Protein AF-A0A382X9E5-F1 (afdb_monomer)

Secondary structure (DSSP, 8-state):
-TTSTTSHHHHHHHHH---HHHHHHHHT---TT--STTTTT-S-HHHHHHHHHHSPPP-S-EEETTEEEPHHHHHHHHHHHHHHHEEEEEEEE----STTS-TTPSPHHHIIIIIIIIII-SSSPPPEEEE---SSS--EEEESEEEEEEESSPPTT--GGGSPSSSEEEEEEEEEE-SSSS---EEEEEEEEE-TTS-EEEEEE---TT-----SEEEEEEESS-TTSGGGGPPPGGG-SSTT--HHHHHHHHHHHH-

Structure (mmCIF, N/CA/C/O backbone):
data_AF-A0A382X9E5-F1
#
_entry.id   AF-A0A382X9E5-F1
#
loop_
_atom_site.group_PDB
_atom_site.id
_atom_site.type_symbol
_atom_site.label_atom_id
_atom_site.label_alt_id
_atom_site.label_comp_id
_atom_site.label_asym_id
_atom_site.label_entity_id
_atom_site.label_seq_id
_atom_site.pdbx_PDB_ins_code
_atom_site.Cartn_x
_atom_site.Cartn_y
_atom_site.Cartn_z
_atom_site.occupancy
_atom_site.B_iso_or_equiv
_atom_site.auth_seq_id
_atom_site.auth_comp_id
_atom_site.auth_asym_id
_atom_site.auth_atom_id
_atom_site.pdbx_PDB_model_num
ATOM 1 N N . ASN A 1 1 ? 0.534 1.620 19.181 1.00 68.06 1 ASN A N 1
ATOM 2 C CA . ASN A 1 1 ? 0.767 0.290 19.773 1.00 68.06 1 ASN A CA 1
ATOM 3 C C . ASN A 1 1 ? -0.600 -0.313 20.080 1.00 68.06 1 ASN A C 1
ATOM 5 O O . ASN A 1 1 ? -1.294 0.230 20.930 1.00 68.06 1 ASN A O 1
ATOM 9 N N . LEU A 1 2 ? -1.012 -1.346 19.337 1.00 83.44 2 LEU A N 1
ATOM 10 C CA . LEU A 1 2 ? -2.336 -1.982 19.460 1.00 83.44 2 LEU A CA 1
ATOM 11 C C . LEU A 1 2 ? -2.539 -2.693 20.807 1.00 83.44 2 LEU A C 1
ATOM 13 O O . LEU A 1 2 ? -3.666 -2.796 21.279 1.00 83.44 2 LEU A O 1
ATOM 17 N N . PHE A 1 3 ? -1.446 -3.147 21.422 1.00 84.06 3 PHE A N 1
ATOM 18 C CA . PHE A 1 3 ? -1.431 -4.014 22.601 1.00 84.06 3 PHE A CA 1
ATOM 19 C C . PHE A 1 3 ? -1.286 -3.247 23.922 1.00 84.06 3 PHE A C 1
ATOM 21 O O . PHE A 1 3 ? -1.396 -3.830 25.005 1.00 84.06 3 PHE A O 1
ATOM 28 N N . ALA A 1 4 ? -0.977 -1.950 23.844 1.00 86.88 4 ALA A N 1
ATOM 29 C CA . ALA A 1 4 ? -0.683 -1.139 25.015 1.00 86.88 4 ALA A CA 1
ATOM 30 C C . ALA A 1 4 ? -1.905 -1.059 25.950 1.00 86.88 4 ALA A C 1
ATOM 32 O O . ALA A 1 4 ? -3.024 -0.873 25.460 1.00 86.88 4 ALA A O 1
ATOM 33 N N . PRO A 1 5 ? -1.711 -1.156 27.279 1.00 90.50 5 PRO A N 1
ATOM 34 C CA . PRO A 1 5 ? -2.726 -0.734 28.240 1.00 90.50 5 PRO A CA 1
ATOM 35 C C . PRO A 1 5 ? -3.177 0.698 27.933 1.00 90.50 5 PRO A C 1
ATOM 37 O O . PRO A 1 5 ? -2.348 1.540 27.577 1.00 90.50 5 PRO A O 1
ATOM 40 N N . ASN A 1 6 ? -4.479 0.971 28.026 1.00 92.62 6 ASN A N 1
ATOM 41 C CA . ASN A 1 6 ? -5.110 2.216 27.574 1.00 92.62 6 ASN A CA 1
ATOM 42 C C . ASN A 1 6 ? -4.862 2.568 26.090 1.00 92.62 6 ASN A C 1
ATOM 44 O O . ASN A 1 6 ? -5.020 3.723 25.692 1.00 92.62 6 ASN A O 1
ATOM 48 N N . GLY A 1 7 ? -4.463 1.600 25.262 1.00 93.75 7 GLY A N 1
ATOM 49 C CA . GLY A 1 7 ? -4.360 1.740 23.811 1.00 93.75 7 GLY A CA 1
ATOM 50 C C . GLY A 1 7 ? -5.677 1.438 23.093 1.00 93.75 7 GLY A C 1
ATOM 51 O O . GLY A 1 7 ? -6.713 1.224 23.720 1.00 93.75 7 GLY A O 1
ATOM 52 N N . ALA A 1 8 ? -5.625 1.381 21.760 1.00 96.12 8 ALA A N 1
ATOM 53 C CA . ALA A 1 8 ? -6.791 1.188 20.895 1.00 96.12 8 ALA A CA 1
ATOM 54 C C . ALA A 1 8 ? -7.692 0.008 21.308 1.00 96.12 8 ALA A C 1
ATOM 56 O O . ALA A 1 8 ? -8.891 0.198 21.507 1.00 96.12 8 ALA A O 1
ATOM 57 N N . LEU A 1 9 ? -7.118 -1.194 21.452 1.00 97.06 9 LEU A N 1
ATOM 58 C CA . LEU A 1 9 ? -7.885 -2.408 21.755 1.00 97.06 9 LEU A CA 1
ATOM 59 C C . LEU A 1 9 ? -8.342 -2.471 23.207 1.00 97.06 9 LEU A C 1
ATOM 61 O O . LEU A 1 9 ? -9.458 -2.892 23.472 1.00 97.06 9 LEU A O 1
ATOM 65 N N . ASP A 1 10 ? -7.525 -1.977 24.137 1.00 97.38 10 ASP A N 1
ATOM 66 C CA . ASP A 1 10 ? -7.909 -1.899 25.547 1.00 97.38 10 ASP A CA 1
ATOM 67 C C . ASP A 1 10 ? -9.121 -0.974 25.740 1.00 97.38 10 ASP A C 1
ATOM 69 O O . ASP A 1 10 ? -10.108 -1.332 26.376 1.00 97.38 10 ASP A O 1
ATOM 73 N N . LYS A 1 11 ? -9.096 0.201 25.100 1.00 98.12 11 LYS A N 1
ATOM 74 C CA . LYS A 1 11 ? -10.224 1.141 25.092 1.00 98.12 11 LYS A CA 1
ATOM 75 C C . LYS A 1 11 ? -11.457 0.554 24.415 1.00 98.12 11 LYS A C 1
ATOM 77 O O . LYS A 1 11 ? -12.572 0.782 24.874 1.00 98.12 11 LYS A O 1
ATOM 82 N N . TYR A 1 12 ? -11.272 -0.189 23.327 1.00 97.69 12 TYR A N 1
ATOM 83 C CA . TYR A 1 12 ? -12.372 -0.882 22.663 1.00 97.69 12 TYR A CA 1
ATOM 84 C C . TYR A 1 12 ? -13.010 -1.922 23.599 1.00 97.69 12 TYR A C 1
ATOM 86 O O . TYR A 1 12 ? -14.231 -1.934 23.764 1.00 97.69 12 TYR A O 1
ATOM 94 N N . ASP A 1 13 ? -12.196 -2.713 24.298 1.00 97.94 13 ASP A N 1
ATOM 95 C CA . ASP A 1 13 ? -12.658 -3.705 25.271 1.00 97.94 13 ASP A CA 1
ATOM 96 C C . ASP A 1 13 ? -13.419 -3.063 26.442 1.00 97.94 13 ASP A C 1
ATOM 98 O O . ASP A 1 13 ? -14.479 -3.563 26.819 1.00 97.94 13 ASP A O 1
ATOM 102 N N . GLN A 1 14 ? -12.972 -1.905 26.944 1.00 97.88 14 GLN A N 1
ATOM 103 C CA . GLN A 1 14 ? -13.691 -1.134 27.974 1.00 97.88 14 GLN A CA 1
ATOM 104 C C . GLN A 1 14 ? -15.098 -0.700 27.523 1.00 97.88 14 GLN A C 1
ATOM 106 O O . GLN A 1 14 ? -16.037 -0.689 28.318 1.00 97.88 14 GLN A O 1
ATOM 111 N N . VAL A 1 15 ? -15.257 -0.341 26.248 1.00 98.00 15 VAL A N 1
ATOM 112 C CA . VAL A 1 15 ? -16.513 0.188 25.689 1.00 98.00 15 VAL A CA 1
ATOM 113 C C . VAL A 1 15 ? -17.513 -0.912 25.339 1.00 98.00 15 VAL A C 1
ATOM 115 O O . VAL A 1 15 ? -18.727 -0.714 25.478 1.00 98.00 15 VAL A O 1
ATOM 118 N N . PHE A 1 16 ? -17.023 -2.042 24.829 1.00 96.94 16 PHE A N 1
ATOM 119 C CA . PHE A 1 16 ? -17.858 -3.100 24.257 1.00 96.94 16 PHE A CA 1
ATOM 120 C C . PHE A 1 16 ? -17.865 -4.396 25.076 1.00 96.94 16 PHE A C 1
ATOM 122 O O . PHE A 1 16 ? -18.616 -5.309 24.741 1.00 96.94 16 PHE A O 1
ATOM 129 N N . GLY A 1 17 ? -17.085 -4.480 26.159 1.00 96.94 17 GLY A N 1
ATOM 130 C CA . GLY A 1 17 ? -16.998 -5.677 27.001 1.00 96.94 17 GLY A CA 1
ATOM 131 C C . GLY A 1 17 ? -16.371 -6.870 26.274 1.00 96.94 17 GLY A C 1
ATOM 132 O O . GLY A 1 17 ? -16.754 -8.016 26.509 1.00 96.94 17 GLY A O 1
ATOM 133 N N . THR A 1 18 ? -15.456 -6.600 25.342 1.00 95.62 18 THR A N 1
ATOM 134 C CA . THR A 1 18 ? -14.818 -7.599 24.476 1.00 95.62 18 THR A CA 1
ATOM 135 C C . THR A 1 18 ? -13.446 -8.035 25.001 1.00 95.62 18 THR A C 1
ATOM 137 O O . THR A 1 18 ? -12.994 -7.580 26.047 1.00 95.62 18 THR A O 1
ATOM 140 N N . LYS A 1 19 ? -12.797 -8.965 24.286 1.00 95.75 19 LYS A N 1
ATOM 141 C CA . LYS A 1 19 ? -11.440 -9.469 24.575 1.00 95.75 19 LYS A CA 1
ATOM 142 C C . LYS A 1 19 ? -10.508 -9.297 23.373 1.00 95.75 19 LYS A C 1
ATOM 144 O O . LYS A 1 19 ? -9.722 -10.182 23.035 1.00 95.75 19 LYS A O 1
ATOM 149 N N . SER A 1 20 ? -10.660 -8.186 22.659 1.00 94.50 20 SER A N 1
ATOM 150 C CA . SER A 1 20 ? -9.912 -7.909 21.436 1.00 94.50 20 SER A CA 1
ATOM 151 C C . SER A 1 20 ? -8.419 -7.769 21.697 1.00 94.50 20 SER A C 1
ATOM 153 O O . SER A 1 20 ? -7.621 -8.310 20.929 1.00 94.50 20 SER A O 1
ATOM 155 N N . ARG A 1 21 ? -8.022 -7.126 22.798 1.00 95.19 21 ARG A N 1
ATOM 156 C CA . ARG A 1 21 ? -6.615 -6.988 23.179 1.00 95.19 21 ARG A CA 1
ATOM 157 C C . ARG A 1 21 ? -5.989 -8.335 23.522 1.00 95.19 21 ARG A C 1
ATOM 159 O O . ARG A 1 21 ? -4.905 -8.630 23.025 1.00 95.19 21 ARG A O 1
ATOM 166 N N . ASP A 1 22 ? -6.674 -9.149 24.322 1.00 94.44 22 ASP A N 1
ATOM 167 C CA . ASP A 1 22 ? -6.197 -10.482 24.712 1.00 94.44 22 ASP A CA 1
ATOM 168 C C . ASP A 1 22 ? -6.031 -11.391 23.491 1.00 94.44 22 ASP A C 1
ATOM 170 O O . ASP A 1 22 ? -5.018 -12.076 23.355 1.00 94.44 22 ASP A O 1
ATOM 174 N N . TYR A 1 23 ? -6.991 -11.354 22.562 1.00 92.69 23 TYR A N 1
ATOM 175 C CA . TYR A 1 23 ? -6.883 -12.079 21.299 1.00 92.69 23 TYR A CA 1
ATOM 176 C C . TYR A 1 23 ? -5.657 -11.634 20.497 1.00 92.69 23 TYR A C 1
ATOM 178 O O . TYR A 1 23 ? -4.906 -12.472 20.000 1.00 92.69 23 TYR A O 1
ATOM 186 N N . GLU A 1 24 ? -5.429 -10.327 20.378 1.00 91.12 24 GLU A N 1
ATOM 187 C CA . GLU A 1 24 ? -4.302 -9.804 19.609 1.00 91.12 24 GLU A CA 1
ATOM 188 C C . GLU A 1 24 ? -2.959 -10.187 20.252 1.00 91.12 24 GLU A C 1
ATOM 190 O O . GLU A 1 24 ? -2.036 -10.587 19.544 1.00 91.12 24 GLU A O 1
ATOM 195 N N . LEU A 1 25 ? -2.871 -10.140 21.586 1.00 90.25 25 LEU A N 1
ATOM 196 C CA . LEU A 1 25 ? -1.711 -10.606 22.350 1.00 90.25 25 LEU A CA 1
ATOM 197 C C . LEU A 1 25 ? -1.435 -12.100 22.140 1.00 90.25 25 LEU A C 1
ATOM 199 O O . LEU A 1 25 ? -0.283 -12.488 21.989 1.00 90.25 25 LEU A O 1
ATOM 203 N N . ALA A 1 26 ? -2.474 -12.933 22.105 1.00 89.88 26 ALA A N 1
ATOM 204 C CA . ALA A 1 26 ? -2.315 -14.378 21.964 1.00 89.88 26 ALA A CA 1
ATOM 205 C C . ALA A 1 26 ? -1.946 -14.826 20.539 1.00 89.88 26 ALA A C 1
ATOM 207 O O . ALA A 1 26 ? -1.300 -15.858 20.381 1.00 89.88 26 ALA A O 1
ATOM 208 N N . ASN A 1 27 ? -2.367 -14.084 19.508 1.00 87.56 27 ASN A N 1
ATOM 209 C CA . ASN A 1 27 ? -2.273 -14.545 18.116 1.00 87.56 27 ASN A CA 1
ATOM 210 C C . ASN A 1 27 ? -1.271 -13.756 17.262 1.00 87.56 27 ASN A C 1
ATOM 212 O O . ASN A 1 27 ? -0.670 -14.323 16.353 1.00 87.56 27 ASN A O 1
ATOM 216 N N . ASN A 1 28 ? -1.091 -12.460 17.531 1.00 85.75 28 ASN A N 1
ATOM 217 C CA . ASN A 1 28 ? -0.406 -11.536 16.619 1.00 85.75 28 ASN A CA 1
ATOM 218 C C . ASN A 1 28 ? 0.746 -10.762 17.277 1.00 85.75 28 ASN A C 1
ATOM 220 O O . ASN A 1 28 ? 1.429 -9.993 16.602 1.00 85.75 28 ASN A O 1
ATOM 224 N N . PHE A 1 29 ? 0.957 -10.913 18.586 1.00 84.31 29 PHE A N 1
ATOM 225 C CA . PHE A 1 29 ? 2.057 -10.250 19.276 1.00 84.31 29 PHE A CA 1
ATOM 226 C C . PHE A 1 29 ? 3.377 -10.990 19.046 1.00 84.31 29 PHE A C 1
ATOM 228 O O . PHE A 1 29 ? 3.456 -12.219 19.119 1.00 84.31 29 PHE A O 1
ATOM 235 N N . ARG A 1 30 ? 4.427 -10.209 18.801 1.00 81.38 30 ARG A N 1
ATOM 236 C CA . ARG A 1 30 ? 5.820 -10.643 18.874 1.00 81.38 30 ARG A CA 1
ATOM 237 C C . ARG A 1 30 ? 6.508 -9.795 19.927 1.00 81.38 30 ARG A C 1
ATOM 239 O O . ARG A 1 30 ? 6.406 -8.568 19.900 1.00 81.38 30 ARG A O 1
ATOM 246 N N . ALA A 1 31 ? 7.151 -10.455 20.883 1.00 76.25 31 ALA A N 1
ATOM 247 C CA . ALA A 1 31 ? 7.930 -9.763 21.895 1.00 76.25 31 ALA A CA 1
ATOM 248 C C . ALA A 1 31 ? 9.181 -9.150 21.249 1.00 76.25 31 ALA A C 1
ATOM 250 O O . ALA A 1 31 ? 9.732 -9.712 20.307 1.00 76.25 31 ALA A O 1
ATOM 251 N N . HIS A 1 32 ? 9.627 -7.996 21.748 1.00 70.12 32 HIS A N 1
ATOM 252 C CA . HIS A 1 32 ? 10.806 -7.310 21.204 1.00 70.12 32 HIS A CA 1
ATOM 253 C C . HIS A 1 32 ? 12.091 -8.141 21.372 1.00 70.12 32 HIS A C 1
ATOM 255 O O . HIS A 1 32 ? 13.033 -8.004 20.600 1.00 70.12 32 HIS A O 1
ATOM 261 N N . ASP A 1 33 ? 12.142 -8.983 22.398 1.00 77.19 33 ASP A N 1
ATOM 262 C CA . ASP A 1 33 ? 13.220 -9.926 22.695 1.00 77.19 33 ASP A CA 1
ATOM 263 C C . ASP A 1 33 ? 12.960 -11.330 22.126 1.00 77.19 33 ASP A C 1
ATOM 265 O O . ASP A 1 33 ? 13.670 -12.271 22.475 1.00 77.19 33 ASP A O 1
ATOM 269 N N . SER A 1 34 ? 11.957 -11.487 21.256 1.00 82.00 34 SER A N 1
ATOM 270 C CA . SER A 1 34 ? 11.715 -12.758 20.585 1.00 82.00 34 SER A CA 1
ATOM 271 C C . SER A 1 34 ? 12.882 -13.109 19.663 1.00 82.00 34 SER A C 1
ATOM 273 O O . SER A 1 34 ? 13.379 -12.290 18.896 1.00 82.00 34 SER A O 1
ATOM 275 N N . ASP A 1 35 ? 13.270 -14.373 19.725 1.00 80.56 35 ASP A N 1
ATOM 276 C CA . ASP A 1 35 ? 14.226 -15.069 18.870 1.00 80.56 35 ASP A CA 1
ATOM 277 C C . ASP A 1 35 ? 13.617 -15.541 17.536 1.00 80.56 35 ASP A C 1
ATOM 279 O O . ASP A 1 35 ? 14.310 -16.132 16.707 1.00 80.56 35 ASP A O 1
ATOM 283 N N . SER A 1 36 ? 12.332 -15.257 17.300 1.00 78.38 36 SER A N 1
ATOM 284 C CA . SER A 1 36 ? 11.684 -15.507 16.015 1.00 78.38 36 SER A CA 1
ATOM 285 C C . SER A 1 36 ? 12.337 -14.674 14.912 1.00 78.38 36 SER A C 1
ATOM 287 O O . SER A 1 36 ? 12.585 -13.478 15.084 1.00 78.38 36 SER A O 1
ATOM 289 N N . SER A 1 37 ? 12.543 -15.275 13.738 1.00 77.44 37 SER A N 1
ATOM 290 C CA . SER A 1 37 ? 13.111 -14.589 12.568 1.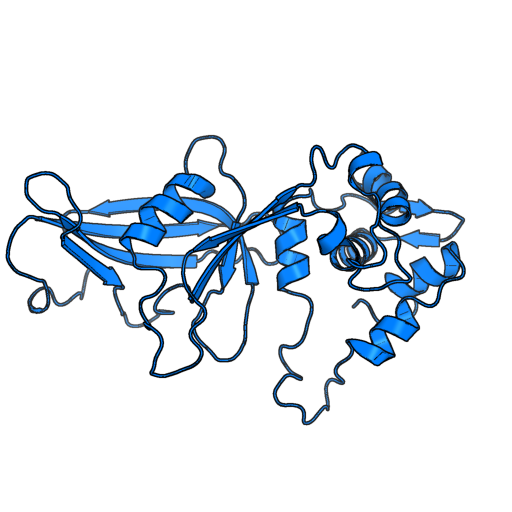00 77.44 37 SER A CA 1
ATOM 291 C C . SER A 1 37 ? 12.260 -13.403 12.089 1.00 77.44 37 SER A C 1
ATOM 293 O O . SER A 1 37 ? 12.758 -12.525 11.382 1.00 77.44 37 SER A O 1
ATOM 295 N N . ASP A 1 38 ? 10.988 -13.342 12.500 1.00 75.56 38 ASP A N 1
ATOM 296 C CA . ASP A 1 38 ? 10.050 -12.268 12.174 1.00 75.56 38 ASP A CA 1
ATOM 297 C C . ASP A 1 38 ? 9.944 -11.150 13.226 1.00 75.56 38 ASP A C 1
ATOM 299 O O . ASP A 1 38 ? 9.278 -10.145 12.976 1.00 75.56 38 ASP A O 1
ATOM 303 N N . ALA A 1 39 ? 10.620 -11.254 14.375 1.00 74.50 39 ALA A N 1
ATOM 304 C CA . ALA A 1 39 ? 10.375 -10.384 15.533 1.00 74.50 39 ALA A CA 1
ATOM 305 C C . ALA A 1 39 ? 10.555 -8.878 15.251 1.00 74.50 39 ALA A C 1
ATOM 307 O O . ALA A 1 39 ? 9.845 -8.049 15.819 1.00 74.50 39 ALA A O 1
ATOM 308 N N . GLY A 1 40 ? 11.482 -8.520 14.356 1.00 74.44 40 GLY A N 1
ATOM 309 C CA . GLY A 1 40 ? 11.785 -7.128 14.006 1.00 74.44 40 GLY A CA 1
ATOM 310 C C . GLY A 1 40 ? 10.869 -6.495 12.952 1.00 74.44 40 GLY A C 1
ATOM 311 O O . GLY A 1 40 ? 10.953 -5.285 12.747 1.00 74.44 40 GLY A O 1
ATOM 312 N N . TRP A 1 41 ? 10.024 -7.276 12.270 1.00 75.06 41 TRP A N 1
ATOM 313 C CA . TRP A 1 41 ? 9.230 -6.790 11.130 1.00 75.06 41 TRP A CA 1
ATOM 314 C C . TRP A 1 41 ? 7.783 -7.299 11.089 1.00 75.06 41 TRP A C 1
ATOM 316 O O . TRP A 1 41 ? 6.948 -6.714 10.398 1.00 75.06 41 TRP A O 1
ATOM 326 N N . ALA A 1 42 ? 7.452 -8.339 11.859 1.00 78.06 42 ALA A N 1
ATOM 327 C CA . ALA A 1 42 ? 6.093 -8.837 12.001 1.00 78.06 42 ALA A CA 1
ATOM 328 C C . ALA A 1 42 ? 5.160 -7.728 12.500 1.00 78.06 42 ALA A C 1
ATOM 330 O O . ALA A 1 42 ? 5.376 -7.092 13.535 1.00 78.06 42 ALA A O 1
ATOM 331 N N . GLY A 1 43 ? 4.080 -7.506 11.761 1.00 83.69 43 GLY A N 1
ATOM 332 C CA . GLY A 1 43 ? 3.152 -6.435 12.063 1.00 83.69 43 GLY A CA 1
ATOM 333 C C . GLY A 1 43 ? 1.970 -6.407 11.113 1.00 83.69 43 GLY A C 1
ATOM 334 O O . GLY A 1 43 ? 1.640 -7.390 10.460 1.00 83.69 43 GLY A O 1
ATOM 335 N N . HIS A 1 44 ? 1.326 -5.244 11.058 1.00 88.44 44 HIS A N 1
ATOM 336 C CA . HIS A 1 44 ? 0.097 -5.019 10.294 1.00 88.44 44 HIS A CA 1
ATOM 337 C C . HIS A 1 44 ? 0.315 -3.990 9.180 1.00 88.44 44 HIS A C 1
ATOM 339 O O . HIS A 1 44 ? -0.578 -3.189 8.914 1.00 88.44 44 HIS A O 1
ATOM 345 N N . CYS A 1 45 ? 1.515 -3.950 8.581 1.00 88.00 45 CYS A N 1
ATOM 346 C CA . CYS A 1 45 ? 1.871 -2.958 7.559 1.00 88.00 45 CYS A CA 1
ATOM 347 C C . CYS A 1 45 ? 0.916 -3.032 6.362 1.00 88.00 45 CYS A C 1
ATOM 349 O O . CYS A 1 45 ? 0.334 -2.023 5.993 1.00 88.00 45 CYS A O 1
ATOM 351 N N . ASN A 1 46 ? 0.627 -4.232 5.858 1.00 90.00 46 ASN A N 1
ATOM 352 C CA . ASN A 1 46 ? -0.356 -4.469 4.802 1.00 90.00 46 ASN A CA 1
ATOM 353 C C . ASN A 1 46 ? -1.751 -3.926 5.165 1.00 90.00 46 ASN A C 1
ATOM 355 O O . ASN A 1 46 ? -2.378 -3.249 4.357 1.00 90.00 46 ASN A O 1
ATOM 359 N N . ASN A 1 47 ? -2.239 -4.178 6.384 1.00 92.25 47 ASN A N 1
ATOM 360 C CA . ASN A 1 47 ? -3.548 -3.691 6.825 1.00 92.25 47 ASN A CA 1
ATOM 361 C C . ASN A 1 47 ? -3.559 -2.168 7.028 1.00 92.25 47 ASN A C 1
ATOM 363 O O . ASN A 1 47 ? -4.582 -1.533 6.785 1.00 92.25 47 ASN A O 1
ATOM 367 N N . ALA A 1 48 ? -2.440 -1.583 7.460 1.00 92.00 48 ALA A N 1
ATOM 368 C CA . ALA A 1 48 ? -2.269 -0.138 7.567 1.00 92.00 48 ALA A CA 1
ATOM 369 C C . ALA A 1 48 ? -2.260 0.535 6.188 1.00 92.00 48 ALA A C 1
ATOM 371 O O . ALA A 1 48 ? -2.993 1.501 5.990 1.00 92.00 48 ALA A O 1
ATOM 372 N N . SER A 1 49 ? -1.522 -0.004 5.217 1.00 92.88 49 SER A N 1
ATOM 373 C CA . SER A 1 49 ? -1.524 0.499 3.839 1.00 92.88 49 SER A CA 1
ATOM 374 C C . SER A 1 49 ? -2.893 0.328 3.174 1.00 92.88 49 SER A C 1
ATOM 376 O O . SER A 1 49 ? -3.341 1.230 2.472 1.00 92.88 49 SER A O 1
ATOM 378 N N . GLU A 1 50 ? -3.595 -0.781 3.447 1.00 93.75 50 GLU A N 1
ATOM 379 C CA . GLU A 1 50 ? -4.954 -1.026 2.945 1.00 93.75 50 GLU A CA 1
ATOM 380 C C . GLU A 1 50 ? -5.915 0.089 3.369 1.00 93.75 50 GLU A C 1
ATOM 382 O O . GLU A 1 50 ? -6.603 0.669 2.529 1.00 93.75 50 GLU A O 1
ATOM 387 N N . VAL A 1 51 ? -5.951 0.425 4.665 1.00 93.88 51 VAL A N 1
ATOM 388 C CA . VAL A 1 51 ? -6.832 1.498 5.154 1.00 93.88 51 VAL A CA 1
ATOM 389 C C . VAL A 1 51 ? -6.383 2.870 4.671 1.00 93.88 51 VAL A C 1
ATOM 391 O O . VAL A 1 51 ? -7.236 3.672 4.307 1.00 93.88 51 VAL A O 1
ATOM 394 N N . ALA A 1 52 ? -5.073 3.117 4.593 1.00 93.25 52 ALA A N 1
ATOM 395 C CA . ALA A 1 52 ? -4.508 4.373 4.104 1.00 93.25 52 ALA A CA 1
ATOM 396 C C . ALA A 1 52 ? -4.882 4.669 2.641 1.00 93.25 52 ALA A C 1
ATOM 398 O O . ALA A 1 52 ? -4.963 5.831 2.255 1.00 93.25 52 ALA A O 1
ATOM 399 N N . CYS A 1 53 ? -5.133 3.627 1.841 1.00 94.00 53 CYS A N 1
ATOM 400 C CA . CYS A 1 53 ? -5.581 3.756 0.455 1.00 94.00 53 CYS A CA 1
ATOM 401 C C . CYS A 1 53 ? -7.091 4.000 0.305 1.00 94.00 53 CYS A C 1
ATOM 403 O O . CYS A 1 53 ? -7.536 4.417 -0.761 1.00 94.00 53 CYS A O 1
ATOM 405 N N . MET A 1 54 ? -7.896 3.691 1.325 1.00 94.44 54 MET A N 1
ATOM 406 C CA . MET A 1 54 ? -9.362 3.690 1.216 1.00 94.44 54 MET A CA 1
ATOM 407 C C . MET A 1 54 ? -10.059 4.719 2.107 1.00 94.44 54 MET A C 1
ATOM 409 O O . MET A 1 54 ? -11.245 4.979 1.905 1.00 94.44 54 MET A O 1
ATOM 413 N N . LEU A 1 55 ? -9.372 5.254 3.116 1.00 94.75 55 LEU A N 1
ATOM 414 C CA . LEU A 1 55 ? -9.955 6.098 4.152 1.00 94.75 55 LEU A CA 1
ATOM 415 C C . LEU A 1 55 ? -9.077 7.309 4.453 1.00 94.75 55 LEU A C 1
ATOM 417 O O . LEU A 1 55 ? -7.853 7.208 4.507 1.00 94.75 55 LEU A O 1
ATOM 421 N N . ASP A 1 56 ? -9.731 8.423 4.771 1.00 93.38 56 ASP A N 1
ATOM 422 C CA . ASP A 1 56 ? -9.074 9.595 5.343 1.00 93.38 56 ASP A CA 1
ATOM 423 C C . ASP A 1 56 ? -8.503 9.281 6.730 1.00 93.38 56 ASP A C 1
ATOM 425 O O . ASP A 1 56 ? -9.112 8.546 7.524 1.00 93.38 56 ASP A O 1
ATOM 429 N N . GLU A 1 57 ? -7.384 9.923 7.069 1.00 93.25 57 GLU A N 1
ATOM 430 C CA . GLU A 1 57 ? -6.833 9.864 8.420 1.00 93.25 57 GLU A CA 1
ATOM 431 C C . GLU A 1 57 ? -7.832 10.432 9.454 1.00 93.25 57 GLU A C 1
ATOM 433 O O . GLU A 1 57 ? -8.449 11.480 9.224 1.00 93.25 57 GLU A O 1
ATOM 438 N N . PRO A 1 58 ? -8.003 9.777 10.622 1.00 96.06 58 PRO A N 1
ATOM 439 C CA . PRO A 1 58 ? -8.826 10.312 11.705 1.00 96.06 58 PRO A CA 1
ATOM 440 C C . PRO A 1 58 ? -8.346 11.710 12.133 1.00 96.06 58 PRO A C 1
ATOM 442 O O . PRO A 1 58 ? -7.167 11.894 12.431 1.00 96.06 58 PRO A O 1
ATOM 445 N N . LYS A 1 59 ? -9.246 12.701 12.205 1.00 96.25 59 LYS A N 1
ATOM 446 C CA . LYS A 1 59 ? -8.855 14.117 12.385 1.00 96.25 59 LYS A CA 1
ATOM 447 C C . LYS A 1 59 ? -8.902 14.581 13.836 1.00 96.25 59 LYS A C 1
ATOM 449 O O . LYS A 1 59 ? -8.136 15.455 14.236 1.00 96.25 59 LYS A O 1
ATOM 454 N N . ARG A 1 60 ? -9.802 14.015 14.645 1.00 97.81 60 ARG A N 1
ATOM 455 C CA . ARG A 1 60 ? -10.011 14.438 16.042 1.00 97.81 60 ARG A CA 1
ATOM 456 C C . ARG A 1 60 ? -10.283 13.280 16.988 1.00 97.81 60 ARG A C 1
ATOM 458 O O . ARG A 1 60 ? -10.772 12.225 16.587 1.00 97.81 60 ARG A O 1
ATOM 465 N N . SER A 1 61 ? -9.984 13.497 18.265 1.00 98.50 61 SER A N 1
ATOM 466 C CA . SER A 1 61 ? -10.348 12.557 19.323 1.00 98.50 61 SER A CA 1
ATOM 467 C C . SER A 1 61 ? -11.869 12.438 19.456 1.00 98.50 61 SER A C 1
ATOM 469 O O . SER A 1 61 ? -12.592 13.417 19.275 1.00 98.50 61 SER A O 1
ATOM 471 N N . VAL A 1 62 ? -12.351 11.250 19.815 1.00 98.50 62 VAL A N 1
ATOM 472 C CA . VAL A 1 62 ? -13.776 10.942 19.982 1.00 98.50 62 VAL A CA 1
ATOM 473 C C . VAL A 1 62 ? -14.000 10.323 21.355 1.00 98.50 62 VAL A C 1
ATOM 475 O O . VAL A 1 62 ? -13.431 9.280 21.669 1.00 98.50 62 VAL A O 1
ATOM 478 N N . THR A 1 63 ? -14.860 10.934 22.170 1.00 98.50 63 THR A N 1
ATOM 479 C CA . THR A 1 63 ? -15.369 10.297 23.391 1.00 98.50 63 THR A CA 1
ATOM 480 C C . THR A 1 63 ? -16.596 9.463 23.043 1.00 98.50 63 THR A C 1
ATOM 482 O O . THR A 1 63 ? -17.604 9.983 22.562 1.00 98.50 63 THR A O 1
ATOM 485 N N . TYR A 1 64 ? -16.520 8.160 23.291 1.00 97.56 64 TYR A N 1
ATOM 486 C CA . TYR A 1 64 ? -17.587 7.207 23.018 1.00 97.56 64 TYR A CA 1
ATOM 487 C C . TYR A 1 64 ? -17.840 6.358 24.266 1.00 97.56 64 TYR A C 1
ATOM 489 O O . TYR A 1 64 ? -16.926 5.724 24.786 1.00 97.56 64 TYR A O 1
ATOM 497 N N . LYS A 1 65 ? -19.078 6.391 24.782 1.00 96.50 65 LYS A N 1
ATOM 498 C CA . LYS A 1 65 ? -19.486 5.721 26.036 1.00 96.50 65 LYS A CA 1
ATOM 499 C C . LYS A 1 65 ? -18.520 5.969 27.214 1.00 96.50 65 LYS A C 1
ATOM 501 O O . LYS A 1 65 ? -18.191 5.059 27.961 1.00 96.50 65 LYS A O 1
ATOM 506 N N . GLY A 1 66 ? -18.060 7.212 27.372 1.00 97.12 66 GLY A N 1
ATOM 507 C CA . GLY A 1 66 ? -17.175 7.614 28.475 1.00 97.12 66 GLY A CA 1
ATOM 508 C C . GLY A 1 66 ? -15.682 7.336 28.261 1.00 97.12 66 GLY A C 1
ATOM 509 O O . GLY A 1 66 ? -14.879 7.770 29.079 1.00 97.12 66 GLY A O 1
ATOM 510 N N . VAL A 1 67 ? -15.290 6.691 27.157 1.00 98.38 67 VAL A N 1
ATOM 511 C CA . VAL A 1 67 ? -13.884 6.420 26.816 1.00 98.38 67 VAL A CA 1
ATOM 512 C C . VAL A 1 67 ? -13.448 7.300 25.646 1.00 98.38 67 VAL A C 1
ATOM 514 O O . VAL A 1 67 ? -14.150 7.403 24.641 1.00 98.38 67 VAL A O 1
ATOM 517 N N . THR A 1 68 ? -12.284 7.943 25.760 1.00 98.44 68 THR A N 1
ATOM 518 C CA . THR A 1 68 ? -11.740 8.820 24.709 1.00 98.44 68 THR A CA 1
ATOM 519 C C . THR A 1 68 ? -10.755 8.076 23.812 1.00 98.44 68 THR A C 1
ATOM 521 O O . THR A 1 68 ? -9.678 7.665 24.253 1.00 98.44 68 THR A O 1
ATOM 524 N N . PHE A 1 69 ? -11.084 7.984 22.527 1.00 98.44 69 PHE A N 1
ATOM 525 C CA . PHE A 1 69 ? -10.221 7.478 21.463 1.00 98.44 69 PHE A CA 1
ATOM 526 C C . PHE A 1 69 ? -9.495 8.645 20.797 1.00 98.44 69 PHE A C 1
ATOM 528 O O . PHE A 1 69 ? -10.130 9.573 20.305 1.00 98.44 69 PHE A O 1
ATOM 535 N N . THR A 1 70 ? -8.165 8.616 20.783 1.00 97.94 70 THR A N 1
ATOM 536 C CA . THR A 1 70 ? -7.349 9.568 20.011 1.00 97.94 70 THR A CA 1
ATOM 537 C C . THR A 1 70 ? -7.336 9.185 18.527 1.00 97.94 70 THR A C 1
ATOM 539 O O . THR A 1 70 ? -7.606 8.024 18.214 1.00 97.94 70 THR A O 1
ATOM 542 N N . PRO A 1 71 ? -6.947 10.080 17.600 1.00 96.81 71 PRO A N 1
ATOM 543 C CA . PRO A 1 71 ? -6.751 9.717 16.194 1.00 96.81 71 PRO A CA 1
ATOM 544 C C . PRO A 1 71 ? -5.899 8.458 15.986 1.00 96.81 71 PRO A C 1
ATOM 546 O O . PRO A 1 71 ? -6.244 7.588 15.191 1.00 96.81 71 PRO A O 1
ATOM 549 N N . ARG A 1 72 ? -4.832 8.303 16.780 1.00 94.69 72 ARG A N 1
ATOM 550 C CA . ARG A 1 72 ? -3.966 7.119 16.756 1.00 94.69 72 ARG A CA 1
ATOM 551 C C . ARG A 1 72 ? -4.681 5.849 17.227 1.00 94.69 72 ARG A C 1
ATOM 553 O O . ARG A 1 72 ? -4.418 4.778 16.684 1.00 94.69 72 ARG A O 1
ATOM 560 N N . ASP A 1 73 ? -5.563 5.951 18.221 1.00 97.19 73 ASP A N 1
ATOM 561 C CA . ASP A 1 73 ? -6.366 4.807 18.668 1.00 97.19 73 ASP A CA 1
ATOM 562 C C . ASP A 1 73 ? -7.334 4.371 17.567 1.00 97.19 73 ASP A C 1
ATOM 564 O O . ASP A 1 73 ? -7.421 3.186 17.251 1.00 97.19 73 ASP A O 1
ATOM 568 N N . ILE A 1 74 ? -8.007 5.339 16.938 1.00 97.75 74 ILE A N 1
ATOM 569 C CA . ILE A 1 74 ? -8.962 5.102 15.850 1.00 97.75 74 ILE A CA 1
ATOM 570 C C . ILE A 1 74 ? -8.248 4.476 14.651 1.00 97.75 74 ILE A C 1
ATOM 572 O O . ILE A 1 74 ? -8.705 3.455 14.148 1.00 97.75 74 ILE A O 1
ATOM 576 N N . ALA A 1 75 ? -7.088 5.005 14.251 1.00 95.50 75 ALA A N 1
ATOM 577 C CA . ALA A 1 75 ? -6.256 4.408 13.208 1.00 95.50 75 ALA A CA 1
ATOM 578 C C . ALA A 1 75 ? -5.894 2.947 13.532 1.00 95.50 75 ALA A C 1
ATOM 580 O O . ALA A 1 75 ? -5.997 2.075 12.673 1.00 95.50 75 ALA A O 1
ATOM 581 N N . GLY A 1 76 ? -5.551 2.645 14.789 1.00 94.44 76 GLY A N 1
ATOM 582 C CA . GLY A 1 76 ? -5.316 1.270 15.236 1.00 94.44 76 GLY A CA 1
ATOM 583 C C . GLY A 1 76 ? -6.540 0.358 15.079 1.00 94.44 76 GLY A C 1
ATOM 584 O O . GLY A 1 76 ? -6.402 -0.789 14.653 1.00 94.44 76 GLY A O 1
ATOM 585 N N . LEU A 1 77 ? -7.742 0.859 15.373 1.00 95.69 77 LEU A N 1
ATOM 586 C CA . LEU A 1 77 ? -8.984 0.108 15.172 1.00 95.69 77 LEU A CA 1
ATOM 587 C C . LEU A 1 77 ? -9.284 -0.131 13.687 1.00 95.69 77 LEU A C 1
ATOM 589 O O . LEU A 1 77 ? -9.665 -1.246 13.332 1.00 95.69 77 LEU A O 1
ATOM 593 N N . LEU A 1 78 ? -9.051 0.860 12.818 1.00 95.25 78 LEU A N 1
ATOM 594 C CA . LEU A 1 78 ? -9.212 0.721 11.364 1.00 95.25 78 LEU A CA 1
ATOM 595 C C . LEU A 1 78 ? -8.367 -0.432 10.811 1.00 95.25 78 LEU A C 1
ATOM 597 O O . LEU A 1 78 ? -8.877 -1.283 10.084 1.00 95.25 78 LEU A O 1
ATOM 601 N N . VAL A 1 79 ? -7.105 -0.534 11.238 1.00 93.50 79 VAL A N 1
ATOM 602 C CA . VAL A 1 79 ? -6.195 -1.630 10.854 1.00 93.50 79 VAL A CA 1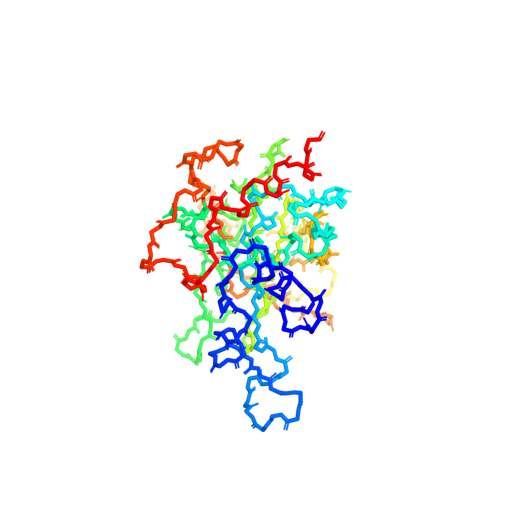
ATOM 603 C C . VAL A 1 79 ? -6.774 -3.008 11.203 1.00 93.50 79 VAL A C 1
ATOM 605 O O . VAL A 1 79 ? -6.608 -3.972 10.454 1.00 93.50 79 VAL A O 1
ATOM 608 N N . LYS A 1 80 ? -7.485 -3.145 12.328 1.00 92.56 80 LYS A N 1
ATOM 609 C CA . LYS A 1 80 ? -8.098 -4.430 12.714 1.00 92.56 80 LYS A CA 1
ATOM 610 C C . LYS A 1 80 ? -9.304 -4.811 11.865 1.00 92.56 80 LYS A C 1
ATOM 612 O O . LYS A 1 80 ? -9.614 -5.999 11.769 1.00 92.56 80 LYS A O 1
ATOM 617 N N . VAL A 1 81 ? -9.953 -3.840 11.234 1.00 93.06 81 VAL A N 1
ATOM 618 C CA . VAL A 1 81 ? -11.161 -4.067 10.436 1.00 93.06 81 VAL A CA 1
ATOM 619 C C . VAL A 1 81 ? -10.931 -3.945 8.933 1.00 93.06 81 VAL A C 1
ATOM 621 O O . VAL A 1 81 ? -11.876 -4.164 8.183 1.00 93.06 81 VAL A O 1
ATOM 624 N N . SER A 1 82 ? -9.698 -3.684 8.481 1.00 92.44 82 SER A N 1
ATOM 625 C CA . SER A 1 82 ? -9.363 -3.411 7.073 1.00 92.44 82 SER A CA 1
ATOM 626 C C . SER A 1 82 ? -9.934 -4.451 6.092 1.00 92.44 82 SER A C 1
ATOM 628 O O . SER A 1 82 ? -10.580 -4.095 5.109 1.00 92.44 82 SER A O 1
ATOM 630 N N . ARG A 1 83 ? -9.855 -5.746 6.433 1.00 88.19 83 ARG A N 1
ATOM 631 C CA . ARG A 1 83 ? -10.408 -6.849 5.622 1.00 88.19 83 ARG A CA 1
ATOM 632 C C . ARG A 1 83 ? -11.926 -6.803 5.429 1.00 88.19 83 ARG A C 1
ATOM 634 O O . ARG A 1 83 ? -12.463 -7.408 4.497 1.00 88.19 83 ARG A O 1
ATOM 641 N N . SER A 1 84 ? -12.645 -6.126 6.320 1.00 90.25 84 SER A N 1
ATOM 642 C CA . SER A 1 84 ? -14.081 -5.880 6.161 1.00 90.25 84 SER A CA 1
ATOM 643 C C . SER A 1 84 ? -14.362 -4.714 5.215 1.00 90.25 84 SER A C 1
ATOM 645 O O . SER A 1 84 ? -15.466 -4.636 4.690 1.00 90.25 84 SER A O 1
ATOM 647 N N . LEU A 1 85 ? -13.375 -3.858 4.955 1.00 92.50 85 LEU A N 1
ATOM 648 C CA . LEU A 1 85 ? -13.507 -2.662 4.128 1.00 92.50 85 LEU A CA 1
ATOM 649 C C . LEU A 1 85 ? -13.165 -2.916 2.663 1.00 92.50 85 LEU A C 1
ATOM 651 O O . LEU A 1 85 ? -13.673 -2.203 1.810 1.00 92.50 85 LEU A O 1
ATOM 655 N N . ALA A 1 86 ? -12.363 -3.937 2.357 1.00 92.00 86 ALA A N 1
ATOM 656 C CA . ALA A 1 86 ? -12.036 -4.310 0.984 1.00 92.00 86 ALA A CA 1
ATOM 657 C C . ALA A 1 86 ? -12.955 -5.422 0.435 1.00 92.00 86 ALA A C 1
ATOM 659 O O . ALA A 1 86 ? -13.458 -6.293 1.164 1.00 92.00 86 ALA A O 1
ATOM 660 N N . THR A 1 87 ? -13.188 -5.414 -0.879 1.00 90.75 87 THR A N 1
ATOM 661 C CA . THR A 1 87 ? -13.887 -6.499 -1.606 1.00 90.75 87 THR A CA 1
ATOM 662 C C . THR A 1 87 ? -12.938 -7.386 -2.392 1.00 90.75 87 THR A C 1
ATOM 664 O O . THR A 1 87 ? -13.130 -8.601 -2.429 1.00 90.75 87 THR A O 1
ATOM 667 N N . ARG A 1 88 ? -11.922 -6.777 -2.997 1.00 92.25 88 ARG A N 1
ATOM 668 C CA . ARG A 1 88 ? -10.882 -7.418 -3.798 1.00 92.25 88 ARG A CA 1
ATOM 669 C C . ARG A 1 88 ? -9.636 -6.536 -3.809 1.00 92.25 88 ARG A C 1
ATOM 671 O O . ARG A 1 88 ? -9.705 -5.371 -3.415 1.00 92.25 88 ARG A O 1
ATOM 678 N N . VAL A 1 89 ? -8.539 -7.093 -4.301 1.00 94.12 89 VAL A N 1
ATOM 679 C CA . VAL A 1 89 ? -7.309 -6.359 -4.604 1.00 94.12 89 VAL A CA 1
ATOM 680 C C . VAL A 1 89 ? -6.964 -6.566 -6.078 1.00 94.12 89 VAL A C 1
ATOM 682 O O . VAL A 1 89 ? -7.173 -7.664 -6.594 1.00 94.12 89 VAL A O 1
ATOM 685 N N . ASP A 1 90 ? -6.483 -5.521 -6.747 1.00 96.12 90 ASP A N 1
ATOM 686 C CA . ASP A 1 90 ? -5.660 -5.693 -7.951 1.00 96.12 90 ASP A CA 1
ATOM 687 C C . ASP A 1 90 ? -4.217 -5.928 -7.492 1.00 96.12 90 ASP A C 1
ATOM 689 O O . ASP A 1 90 ? -3.812 -5.373 -6.468 1.00 96.12 90 ASP A O 1
ATOM 693 N N . PHE A 1 91 ? -3.456 -6.752 -8.208 1.00 95.50 91 PHE A N 1
ATOM 694 C CA . PHE A 1 91 ? -2.091 -7.121 -7.833 1.00 95.50 91 PHE A CA 1
ATOM 695 C C . PHE A 1 91 ? -1.227 -7.214 -9.091 1.00 95.50 91 PHE A C 1
ATOM 697 O O . PHE A 1 91 ? -1.598 -7.917 -10.028 1.00 95.50 91 PHE A O 1
ATOM 704 N N . GLU A 1 92 ? -0.095 -6.516 -9.097 1.00 95.19 92 GLU A N 1
ATOM 705 C CA . GLU A 1 92 ? 0.866 -6.467 -10.198 1.00 95.19 92 GLU A CA 1
ATOM 706 C C . GLU A 1 92 ? 2.251 -6.890 -9.704 1.00 95.19 92 GLU A C 1
ATOM 708 O O . GLU A 1 92 ? 2.742 -6.402 -8.683 1.00 95.19 92 GLU A O 1
ATOM 713 N N . GLY A 1 93 ? 2.877 -7.794 -10.453 1.00 89.88 93 GLY A N 1
ATOM 714 C CA . GLY A 1 93 ? 4.091 -8.499 -10.047 1.00 89.88 93 GLY A CA 1
ATOM 715 C C . GLY A 1 93 ? 3.811 -9.748 -9.207 1.00 89.88 93 GLY A C 1
ATOM 716 O O . GLY A 1 93 ? 2.663 -10.108 -8.918 1.00 89.88 93 GLY A O 1
ATOM 717 N N . ARG A 1 94 ? 4.878 -10.435 -8.817 1.00 86.12 94 ARG A N 1
ATOM 718 C CA . ARG A 1 94 ? 4.874 -11.611 -7.951 1.00 86.12 94 ARG A CA 1
ATOM 719 C C . ARG A 1 94 ? 5.939 -11.419 -6.894 1.00 86.12 94 ARG A C 1
ATOM 721 O O . ARG A 1 94 ? 7.042 -10.996 -7.201 1.00 86.12 94 ARG A O 1
ATOM 728 N N . ARG A 1 95 ? 5.607 -11.815 -5.666 1.00 83.19 95 ARG A N 1
ATOM 729 C CA . ARG A 1 95 ? 6.573 -11.812 -4.574 1.00 83.19 95 ARG A CA 1
ATOM 730 C C . ARG A 1 95 ? 7.771 -12.690 -4.918 1.00 83.19 95 ARG A C 1
ATOM 732 O O . ARG A 1 95 ? 7.580 -13.881 -5.181 1.00 83.19 95 ARG A O 1
ATOM 739 N N . TYR A 1 96 ? 8.968 -12.134 -4.807 1.00 82.19 96 TYR A N 1
ATOM 740 C CA . TYR A 1 96 ? 10.209 -12.885 -4.902 1.00 82.19 96 TYR A CA 1
ATOM 741 C C . TYR A 1 96 ? 10.412 -13.750 -3.646 1.00 82.19 96 TYR A C 1
ATOM 743 O O . TYR A 1 96 ? 10.652 -13.249 -2.547 1.00 82.19 96 TYR A O 1
ATOM 751 N N . ASN A 1 97 ? 10.310 -15.071 -3.793 1.00 81.94 97 ASN A N 1
ATOM 752 C CA . ASN A 1 97 ? 10.525 -16.059 -2.730 1.00 81.94 97 ASN A CA 1
ATOM 753 C C . ASN A 1 97 ? 11.774 -16.926 -2.963 1.00 81.94 97 ASN A C 1
ATOM 755 O O . ASN A 1 97 ? 12.071 -17.795 -2.141 1.00 81.94 97 ASN A O 1
ATOM 759 N N . GLY A 1 98 ? 12.516 -16.712 -4.053 1.00 79.12 98 GLY A N 1
ATOM 760 C CA . GLY A 1 98 ? 13.772 -17.410 -4.319 1.00 79.12 98 GLY A CA 1
ATOM 761 C C . GLY A 1 98 ? 14.155 -17.449 -5.795 1.00 79.12 98 GLY A C 1
ATOM 762 O O . GLY A 1 98 ? 13.525 -16.824 -6.637 1.00 79.12 98 GLY A O 1
ATOM 763 N N . GLU A 1 99 ? 15.192 -18.228 -6.110 1.00 77.06 99 GLU A N 1
ATOM 764 C CA . GLU A 1 99 ? 15.846 -18.263 -7.431 1.00 77.06 99 GLU A CA 1
ATOM 765 C C . GLU A 1 99 ? 14.938 -18.686 -8.601 1.00 77.06 99 GLU A C 1
ATOM 767 O O . GLU A 1 99 ? 15.304 -18.497 -9.759 1.00 77.06 99 GLU A O 1
ATOM 772 N N . SER A 1 100 ? 13.766 -19.268 -8.326 1.00 81.56 100 SER A N 1
ATOM 773 C CA . SER A 1 100 ? 12.771 -19.602 -9.352 1.00 81.56 100 SER A CA 1
ATOM 774 C C . SER A 1 100 ? 11.909 -18.416 -9.795 1.00 81.56 100 SER A C 1
ATOM 776 O O . SER A 1 100 ? 11.205 -18.538 -10.798 1.00 81.56 100 SER A O 1
ATOM 778 N N . ASP A 1 101 ? 11.927 -17.310 -9.050 1.00 80.00 101 ASP A N 1
ATOM 779 C CA . ASP A 1 101 ? 11.127 -16.118 -9.323 1.00 80.00 101 ASP A CA 1
ATOM 780 C C . ASP A 1 101 ? 11.927 -15.090 -10.139 1.00 80.00 101 ASP A C 1
ATOM 782 O O . ASP A 1 101 ? 13.153 -14.999 -10.044 1.00 80.00 101 ASP A O 1
ATOM 786 N N . ASP A 1 102 ? 11.238 -14.294 -10.963 1.00 81.62 102 ASP A N 1
ATOM 787 C CA . ASP A 1 102 ? 11.897 -13.239 -11.735 1.00 81.62 102 ASP A CA 1
ATOM 788 C C . ASP A 1 102 ? 12.171 -12.030 -10.834 1.00 81.62 102 ASP A C 1
ATOM 790 O O . ASP A 1 102 ? 11.257 -11.318 -10.429 1.00 81.62 102 ASP A O 1
ATOM 794 N N . VAL A 1 103 ? 13.448 -11.764 -10.559 1.00 80.31 103 VAL A N 1
ATOM 795 C CA . VAL A 1 103 ? 13.900 -10.616 -9.751 1.00 80.31 103 VAL A CA 1
ATOM 796 C C . VAL A 1 103 ? 13.488 -9.251 -10.316 1.00 80.31 103 VAL A C 1
ATOM 798 O O . VAL A 1 103 ? 13.605 -8.245 -9.609 1.00 80.31 103 VAL A O 1
ATOM 801 N N . ARG A 1 104 ? 13.061 -9.198 -11.584 1.00 82.88 104 ARG A N 1
ATOM 802 C CA . ARG A 1 104 ? 12.632 -7.980 -12.287 1.00 82.88 104 ARG A CA 1
ATOM 803 C C . ARG A 1 104 ? 11.125 -7.753 -12.227 1.00 82.88 104 ARG A C 1
ATOM 805 O O . ARG A 1 104 ? 10.679 -6.764 -12.801 1.00 82.88 104 ARG A O 1
ATOM 812 N N . ASP A 1 105 ? 10.356 -8.645 -11.606 1.00 84.81 105 ASP A N 1
ATOM 813 C CA . ASP A 1 105 ? 8.910 -8.477 -11.446 1.00 84.81 105 ASP A CA 1
ATOM 814 C C . ASP A 1 105 ? 8.610 -7.358 -10.414 1.00 84.81 105 ASP A C 1
ATOM 816 O O . ASP A 1 105 ? 9.372 -7.217 -9.455 1.00 84.81 105 ASP A O 1
ATOM 820 N N . PRO A 1 106 ? 7.562 -6.524 -10.593 1.00 92.19 106 PRO A N 1
ATOM 821 C CA . PRO A 1 106 ? 6.828 -6.307 -11.836 1.00 92.19 106 PRO A CA 1
ATOM 822 C C . PRO A 1 106 ? 7.755 -5.810 -12.948 1.00 92.19 106 PRO A C 1
ATOM 824 O O . PRO A 1 106 ? 8.559 -4.900 -12.734 1.00 92.19 106 PRO A O 1
ATOM 827 N N . ALA A 1 107 ? 7.608 -6.366 -14.155 1.00 93.50 107 ALA A N 1
ATOM 828 C CA . ALA A 1 107 ? 8.370 -5.897 -15.310 1.00 93.50 107 ALA A CA 1
ATOM 829 C C . ALA A 1 107 ? 8.171 -4.375 -15.505 1.00 93.50 107 ALA A C 1
ATOM 831 O O . ALA A 1 107 ? 7.045 -3.889 -15.363 1.00 93.50 107 ALA A O 1
ATOM 832 N N . PRO A 1 108 ? 9.209 -3.596 -15.868 1.00 95.19 108 PRO A N 1
ATOM 833 C CA . PRO A 1 108 ? 9.097 -2.136 -15.866 1.00 95.19 108 PRO A CA 1
ATOM 834 C C . PRO A 1 108 ? 7.990 -1.557 -16.756 1.00 95.19 108 PRO A C 1
ATOM 836 O O . PRO A 1 108 ? 7.388 -0.544 -16.404 1.00 95.19 108 PRO A O 1
ATOM 839 N N . HIS A 1 109 ? 7.686 -2.192 -17.892 1.00 95.94 109 HIS A N 1
ATOM 840 C CA . HIS A 1 109 ? 6.570 -1.767 -18.743 1.00 95.94 109 HIS A CA 1
ATOM 841 C C . HIS A 1 109 ? 5.203 -1.997 -18.079 1.00 95.94 109 HIS A C 1
ATOM 843 O O . HIS A 1 109 ? 4.327 -1.142 -18.179 1.00 95.94 109 HIS A O 1
ATOM 849 N N . ASP A 1 110 ? 5.037 -3.099 -17.344 1.00 96.06 110 ASP A N 1
ATOM 850 C CA . ASP A 1 110 ? 3.833 -3.364 -16.556 1.00 96.06 110 ASP A CA 1
ATOM 851 C C . ASP A 1 110 ? 3.724 -2.391 -15.379 1.00 96.06 110 ASP A C 1
ATOM 853 O O . ASP A 1 110 ? 2.653 -1.839 -15.131 1.00 96.06 110 ASP A O 1
ATOM 857 N N . PHE A 1 111 ? 4.838 -2.092 -14.706 1.00 95.50 111 PHE A N 1
ATOM 858 C CA . PHE A 1 111 ? 4.868 -1.064 -13.668 1.00 95.50 111 PHE A CA 1
ATOM 859 C C . PHE A 1 111 ? 4.469 0.316 -14.216 1.00 95.50 111 PHE A C 1
ATOM 861 O O . PHE A 1 111 ? 3.659 1.016 -13.606 1.00 95.50 111 PHE A O 1
ATOM 868 N N . LEU A 1 112 ? 4.976 0.703 -15.390 1.00 96.19 112 LEU A N 1
ATOM 869 C CA . LEU A 1 112 ? 4.610 1.962 -16.038 1.00 96.19 112 LEU A CA 1
ATOM 870 C C . LEU A 1 112 ? 3.118 2.029 -16.375 1.00 96.19 112 LEU A C 1
ATOM 872 O O . LEU A 1 112 ? 2.451 2.994 -15.999 1.00 96.19 112 LEU A O 1
ATOM 876 N N . GLU A 1 113 ? 2.594 1.038 -17.093 1.00 95.62 113 GLU A N 1
ATOM 877 C CA . GLU A 1 113 ? 1.231 1.095 -17.626 1.00 95.62 113 GLU A CA 1
ATOM 878 C C . GLU A 1 113 ? 0.175 0.768 -16.565 1.00 95.62 113 GLU A C 1
ATOM 880 O O . GLU A 1 113 ? -0.800 1.506 -16.411 1.00 95.62 113 GLU A O 1
ATOM 885 N N . LYS A 1 114 ? 0.369 -0.309 -15.799 1.00 95.69 114 LYS A N 1
ATOM 886 C CA . LYS A 1 114 ? -0.658 -0.859 -14.902 1.00 95.69 114 LYS A CA 1
ATOM 887 C C . LYS A 1 114 ? -0.628 -0.268 -13.499 1.00 95.69 114 LYS A C 1
ATOM 889 O O . LYS A 1 114 ? -1.660 -0.258 -12.838 1.00 95.69 114 LYS A O 1
ATOM 894 N N . VAL A 1 115 ? 0.519 0.239 -13.049 1.00 95.69 115 VAL A N 1
ATOM 895 C CA . VAL A 1 115 ? 0.649 0.837 -11.712 1.00 95.69 115 VAL A CA 1
ATOM 896 C C . VAL A 1 115 ? 0.703 2.354 -11.820 1.00 95.69 115 VAL A C 1
ATOM 898 O O . VAL A 1 115 ? -0.200 3.044 -11.347 1.00 95.69 115 VAL A O 1
ATOM 901 N N . ILE A 1 116 ? 1.729 2.900 -12.478 1.00 95.19 116 ILE A N 1
ATOM 902 C CA . ILE A 1 116 ? 1.936 4.351 -12.500 1.00 95.19 116 ILE A CA 1
ATOM 903 C C . ILE A 1 116 ? 0.826 5.037 -13.287 1.00 95.19 116 ILE A C 1
ATOM 905 O O . ILE A 1 116 ? 0.169 5.915 -12.744 1.00 95.19 116 ILE A O 1
ATOM 909 N N . LYS A 1 117 ? 0.600 4.671 -14.550 1.00 94.56 117 LYS A N 1
ATOM 910 C CA . LYS A 1 117 ? -0.387 5.361 -15.392 1.00 94.56 117 LYS A CA 1
ATOM 911 C C . LYS A 1 117 ? -1.823 5.028 -14.996 1.00 94.56 117 LYS A C 1
ATOM 913 O O . LYS A 1 117 ? -2.641 5.940 -14.934 1.00 94.56 117 LYS A O 1
ATOM 918 N N . ALA A 1 118 ? -2.130 3.758 -14.721 1.00 95.00 118 ALA A N 1
ATOM 919 C CA . ALA A 1 118 ? -3.499 3.349 -14.412 1.00 95.00 118 ALA A CA 1
ATOM 920 C C . ALA A 1 118 ? -3.952 3.686 -12.981 1.00 95.00 118 ALA A C 1
ATOM 922 O O . ALA A 1 118 ? -5.150 3.888 -12.777 1.00 95.00 118 ALA A O 1
ATOM 923 N N . TRP A 1 119 ? -3.046 3.732 -11.994 1.00 95.50 119 TRP A N 1
ATOM 924 C CA . TRP A 1 119 ? -3.403 4.050 -10.603 1.00 95.50 119 TRP A CA 1
ATOM 925 C C . TRP A 1 119 ? -2.810 5.383 -10.154 1.00 95.50 119 TRP A C 1
ATOM 927 O O . TRP A 1 119 ? -3.555 6.283 -9.796 1.00 95.50 119 TRP A O 1
ATOM 937 N N . GLY A 1 120 ? -1.489 5.548 -10.200 1.00 92.31 120 GLY A N 1
ATOM 938 C CA . GLY A 1 120 ? -0.822 6.735 -9.648 1.00 92.31 120 GLY A CA 1
ATOM 939 C C . GLY A 1 120 ? -0.922 8.017 -10.486 1.00 92.31 120 GLY A C 1
ATOM 940 O O . GLY A 1 120 ? -0.533 9.080 -10.004 1.00 92.31 120 GLY A O 1
ATOM 941 N N . GLY A 1 121 ? -1.391 7.927 -11.729 1.00 88.81 121 GLY A N 1
ATOM 942 C CA . GLY A 1 121 ? -1.344 8.997 -12.721 1.00 88.81 121 GLY A CA 1
ATOM 943 C C . GLY A 1 121 ? -2.675 9.723 -12.926 1.00 88.81 121 GLY A C 1
ATOM 944 O O . GLY A 1 121 ? -3.723 9.325 -12.426 1.00 88.81 121 GLY A O 1
ATOM 945 N N . GLY A 1 122 ? -2.630 10.795 -13.722 1.00 84.19 122 GLY A N 1
ATOM 946 C CA . GLY A 1 122 ? -3.807 11.586 -14.097 1.00 84.19 122 GLY A CA 1
ATOM 947 C C . GLY A 1 122 ? -4.213 12.652 -13.071 1.00 84.19 122 GLY A C 1
ATOM 948 O O . GLY A 1 122 ? -3.501 12.927 -12.110 1.00 84.19 122 GLY A O 1
ATOM 949 N N . GLU A 1 123 ? -5.362 13.292 -13.308 1.00 83.50 123 GLU A N 1
ATOM 950 C CA . GLU A 1 123 ? -5.889 14.375 -12.455 1.00 83.50 123 GLU A CA 1
ATOM 951 C C . GLU A 1 123 ? -6.523 13.868 -11.150 1.00 83.50 123 GLU A C 1
ATOM 953 O O . GLU A 1 123 ? -6.744 14.635 -10.216 1.00 83.50 123 GLU A O 1
ATOM 958 N N . SER A 1 124 ? -6.854 12.580 -11.083 1.00 86.00 124 SER A N 1
ATOM 959 C CA . SER A 1 124 ? -7.488 11.939 -9.928 1.00 86.00 124 SER A CA 1
ATOM 960 C C . SER A 1 124 ? -6.846 10.575 -9.700 1.00 86.00 124 SER A C 1
ATOM 962 O O . SER A 1 124 ? -7.439 9.552 -10.052 1.00 86.00 124 SER A O 1
ATOM 964 N N . PRO A 1 125 ? -5.608 10.561 -9.180 1.00 91.56 125 PRO A N 1
ATOM 965 C CA . PRO A 1 125 ? -4.889 9.325 -8.960 1.00 91.56 125 PRO A CA 1
ATOM 966 C C . PRO A 1 125 ? -5.602 8.479 -7.906 1.00 91.56 125 PRO A C 1
ATOM 968 O O . PRO A 1 125 ? -6.256 8.977 -6.986 1.00 91.56 125 PRO A O 1
ATOM 971 N N . ILE A 1 126 ? -5.485 7.173 -8.075 1.00 93.38 126 ILE A N 1
ATOM 972 C CA . ILE A 1 126 ? -6.085 6.171 -7.220 1.00 93.38 126 ILE A CA 1
ATOM 973 C C . ILE A 1 126 ? -4.992 5.590 -6.321 1.00 93.38 126 ILE A C 1
ATOM 975 O O . ILE A 1 126 ? -4.008 5.068 -6.848 1.00 93.38 126 ILE A O 1
ATOM 979 N N . PRO A 1 127 ? -5.159 5.620 -4.987 1.00 94.31 127 PRO A N 1
ATOM 980 C CA . PRO A 1 127 ? -4.161 5.079 -4.078 1.00 94.31 127 PRO A CA 1
ATOM 981 C C . PRO A 1 127 ? -3.870 3.591 -4.293 1.00 94.31 127 PRO A C 1
ATOM 983 O O . PRO A 1 127 ? -4.766 2.794 -4.590 1.00 94.31 127 PRO A O 1
ATOM 986 N N . PHE A 1 128 ? -2.609 3.223 -4.110 1.00 95.12 128 PHE A N 1
ATOM 987 C CA . PHE A 1 128 ? -2.065 1.878 -4.257 1.00 95.12 128 PHE A CA 1
ATOM 988 C C . PHE A 1 128 ? -0.941 1.650 -3.242 1.00 95.12 128 PHE A C 1
ATOM 990 O O . PHE A 1 128 ? -0.533 2.548 -2.511 1.00 95.12 128 PHE A O 1
ATOM 997 N N . VAL A 1 129 ? -0.435 0.428 -3.178 1.00 94.56 129 VAL A N 1
ATOM 998 C CA . VAL A 1 129 ? 0.586 0.002 -2.226 1.00 94.56 129 VAL A CA 1
ATOM 999 C C . VAL A 1 129 ? 1.736 -0.633 -2.985 1.00 94.56 129 VAL A C 1
ATOM 1001 O O . VAL A 1 129 ? 1.504 -1.394 -3.923 1.00 94.56 129 VAL A O 1
ATOM 1004 N N . LEU A 1 130 ? 2.966 -0.341 -2.567 1.00 93.25 130 LEU A N 1
ATOM 1005 C CA . LEU A 1 130 ? 4.161 -1.036 -3.044 1.00 93.25 130 LEU A CA 1
ATOM 1006 C C . LEU A 1 130 ? 4.813 -1.801 -1.899 1.00 93.25 130 LEU A C 1
ATOM 1008 O O . LEU A 1 130 ? 4.943 -1.259 -0.797 1.00 93.25 130 LEU A O 1
ATOM 1012 N N . ASP A 1 131 ? 5.275 -3.015 -2.193 1.00 91.06 131 ASP A N 1
ATOM 1013 C CA . ASP A 1 131 ? 6.403 -3.591 -1.468 1.00 91.06 131 ASP A CA 1
ATOM 1014 C C . ASP A 1 131 ? 7.695 -3.101 -2.120 1.00 91.06 131 ASP A C 1
ATOM 1016 O O . ASP A 1 131 ? 7.909 -3.240 -3.325 1.00 91.06 131 ASP A O 1
ATOM 1020 N N . ILE A 1 132 ? 8.510 -2.403 -1.340 1.00 85.44 132 ILE A N 1
ATOM 1021 C CA . ILE A 1 132 ? 9.538 -1.502 -1.877 1.00 85.44 132 ILE A CA 1
ATOM 1022 C C . ILE A 1 132 ? 10.873 -2.184 -2.162 1.00 85.44 132 ILE A C 1
ATOM 1024 O O . ILE A 1 132 ? 11.753 -1.543 -2.746 1.00 85.44 132 ILE A O 1
ATOM 1028 N N . ASP A 1 133 ? 11.062 -3.414 -1.693 1.00 79.62 133 ASP A N 1
ATOM 1029 C CA . ASP A 1 133 ? 12.208 -4.238 -2.038 1.00 79.62 133 ASP A CA 1
ATOM 1030 C C . ASP A 1 133 ? 11.872 -5.732 -1.975 1.00 79.62 133 ASP A C 1
ATOM 1032 O O . ASP A 1 133 ? 10.967 -6.162 -1.279 1.00 79.62 133 ASP A O 1
ATOM 1036 N N . ARG A 1 134 ? 12.632 -6.517 -2.738 1.00 76.88 134 ARG A N 1
ATOM 1037 C CA . ARG A 1 134 ? 12.497 -7.976 -2.883 1.00 76.88 134 ARG A CA 1
ATOM 1038 C C . ARG A 1 134 ? 13.180 -8.778 -1.769 1.00 76.88 134 ARG A C 1
ATOM 1040 O O . ARG A 1 134 ? 13.699 -9.870 -2.010 1.00 76.88 134 ARG A O 1
ATOM 1047 N N . LYS A 1 135 ? 13.348 -8.191 -0.580 1.00 80.88 135 LYS A N 1
ATOM 1048 C CA . LYS A 1 135 ? 14.004 -8.886 0.537 1.00 80.88 135 LYS A CA 1
ATOM 1049 C C . LYS A 1 135 ? 13.015 -9.821 1.224 1.00 80.88 135 LYS A C 1
ATOM 1051 O O . LYS A 1 135 ? 11.822 -9.824 0.961 1.00 80.88 135 LYS A O 1
ATOM 1056 N N . GLU A 1 136 ? 13.530 -10.624 2.150 1.00 78.94 136 GLU A N 1
ATOM 1057 C CA . GLU A 1 136 ? 12.713 -11.564 2.922 1.00 78.94 136 GLU A CA 1
ATOM 1058 C C . GLU A 1 136 ? 11.553 -10.874 3.669 1.00 78.94 136 GLU A C 1
ATOM 1060 O O . GLU A 1 136 ? 10.455 -11.425 3.778 1.00 78.94 136 GLU A O 1
ATOM 1065 N N . GLN A 1 137 ? 11.793 -9.658 4.166 1.00 83.56 137 GLN A N 1
ATOM 1066 C CA . GLN A 1 137 ? 10.811 -8.872 4.905 1.00 83.56 137 GLN A CA 1
ATOM 1067 C C . GLN A 1 137 ? 9.869 -8.145 3.950 1.00 83.56 137 GLN A C 1
ATOM 1069 O O . GLN A 1 137 ? 10.328 -7.425 3.073 1.00 83.56 137 GLN A O 1
ATOM 1074 N N . VAL A 1 138 ? 8.564 -8.264 4.194 1.00 83.44 138 VAL A N 1
ATOM 1075 C CA . VAL A 1 138 ? 7.541 -7.566 3.404 1.00 83.44 138 VAL A CA 1
ATOM 1076 C C . VAL A 1 138 ? 7.247 -6.211 4.017 1.00 83.44 138 VAL A C 1
ATOM 1078 O O . VAL A 1 138 ? 6.744 -6.136 5.147 1.00 83.44 138 VAL A O 1
ATOM 1081 N N . TRP A 1 139 ? 7.452 -5.145 3.249 1.00 87.50 139 TRP A N 1
ATOM 1082 C CA . TRP A 1 139 ? 7.199 -3.785 3.707 1.00 87.50 139 TRP A CA 1
ATOM 1083 C C . TRP A 1 139 ? 6.252 -3.045 2.771 1.00 87.50 139 TRP A C 1
ATOM 1085 O O . TRP A 1 139 ? 6.649 -2.442 1.781 1.00 87.50 139 TRP A O 1
ATOM 1095 N N . ASN A 1 140 ? 4.975 -3.041 3.147 1.00 89.94 140 ASN A N 1
ATOM 1096 C CA . ASN A 1 140 ? 3.924 -2.359 2.403 1.00 89.94 140 ASN A CA 1
ATOM 1097 C C . ASN A 1 140 ? 3.886 -0.863 2.728 1.00 89.94 140 ASN A C 1
ATOM 1099 O O . ASN A 1 140 ? 3.715 -0.487 3.891 1.00 89.94 140 ASN A O 1
ATOM 1103 N N . TYR A 1 141 ? 3.965 -0.026 1.696 1.00 91.38 141 TYR A N 1
ATOM 1104 C CA . TYR A 1 141 ? 3.856 1.430 1.805 1.00 91.38 141 TYR A CA 1
ATOM 1105 C C . TYR A 1 141 ? 2.756 1.968 0.887 1.00 91.38 141 TYR A C 1
ATOM 1107 O O . TYR A 1 141 ? 2.736 1.604 -0.291 1.00 91.38 141 TYR A O 1
ATOM 1115 N N . PRO A 1 142 ? 1.836 2.808 1.398 1.00 93.31 142 PRO A N 1
ATOM 1116 C CA . PRO A 1 142 ? 0.796 3.417 0.583 1.00 93.31 142 PRO A CA 1
ATOM 1117 C C . PRO A 1 142 ? 1.339 4.600 -0.234 1.00 93.31 142 PRO A C 1
ATOM 1119 O O . PRO A 1 142 ? 2.135 5.409 0.244 1.00 93.31 142 PRO A O 1
ATOM 1122 N N . TYR A 1 143 ? 0.853 4.716 -1.462 1.00 93.56 143 TYR A N 1
ATOM 1123 C CA . TYR A 1 143 ? 1.137 5.789 -2.406 1.00 93.56 143 TYR A CA 1
ATOM 1124 C C . TYR A 1 143 ? -0.169 6.254 -3.037 1.00 93.56 143 TYR A C 1
ATOM 1126 O O . TYR A 1 143 ? -1.051 5.451 -3.321 1.00 93.56 143 TYR A O 1
ATOM 1134 N N . ASP A 1 144 ? -0.294 7.551 -3.275 1.00 91.44 144 ASP A N 1
ATOM 1135 C CA . ASP A 1 144 ? -1.468 8.156 -3.914 1.00 91.44 144 ASP A CA 1
ATOM 1136 C C . ASP A 1 144 ? -1.098 8.990 -5.138 1.00 91.44 144 ASP A C 1
ATOM 1138 O O . ASP A 1 144 ? -1.972 9.553 -5.787 1.00 91.44 144 ASP A O 1
ATOM 1142 N N . GLN A 1 145 ? 0.191 9.068 -5.466 1.00 91.81 145 GLN A N 1
ATOM 1143 C CA . GLN A 1 145 ? 0.711 9.834 -6.586 1.00 91.81 145 GLN A CA 1
ATOM 1144 C C . GLN A 1 145 ? 1.888 9.094 -7.216 1.00 91.81 145 GLN A C 1
ATOM 1146 O O . GLN A 1 145 ? 2.843 8.712 -6.536 1.00 91.81 145 GLN A O 1
ATOM 1151 N N . GLY A 1 146 ? 1.837 8.949 -8.535 1.00 92.62 146 GLY A N 1
ATOM 1152 C CA . GLY A 1 146 ? 2.911 8.441 -9.370 1.00 92.62 146 GLY A CA 1
ATOM 1153 C C . GLY A 1 146 ? 3.160 9.400 -10.525 1.00 92.62 146 GLY A C 1
ATOM 1154 O O . GLY A 1 146 ? 2.280 9.663 -11.342 1.00 92.62 146 GLY A O 1
ATOM 1155 N N . LYS A 1 147 ? 4.378 9.926 -10.612 1.00 93.12 147 LYS A N 1
ATOM 1156 C CA . LYS A 1 147 ? 4.812 10.782 -11.715 1.00 93.12 147 LYS A CA 1
ATOM 1157 C C . LYS A 1 147 ? 5.900 10.076 -12.500 1.00 93.12 147 LYS A C 1
ATOM 1159 O O . LYS A 1 147 ? 6.812 9.516 -11.906 1.00 93.12 147 LYS A O 1
ATOM 1164 N N . VAL A 1 148 ? 5.842 10.147 -13.824 1.00 94.56 148 VAL A N 1
ATOM 1165 C CA . VAL A 1 148 ? 6.904 9.637 -14.692 1.00 94.56 148 VAL A CA 1
ATOM 1166 C C . VAL A 1 148 ? 7.466 10.754 -15.562 1.00 94.56 148 VAL A C 1
ATOM 1168 O O . VAL A 1 148 ? 6.726 11.595 -16.070 1.00 94.56 148 VAL A O 1
ATOM 1171 N N . THR A 1 149 ? 8.785 10.768 -15.716 1.00 95.69 149 THR A N 1
ATOM 1172 C CA . THR A 1 149 ? 9.496 11.587 -16.700 1.00 95.69 149 THR A CA 1
ATOM 1173 C C . THR A 1 149 ? 10.169 10.661 -17.701 1.00 95.69 149 THR A C 1
ATOM 1175 O O . THR A 1 149 ? 10.904 9.764 -17.298 1.00 95.69 149 THR A O 1
ATOM 1178 N N . GLU A 1 150 ? 9.918 10.886 -18.987 1.00 97.31 150 GLU A N 1
ATOM 1179 C CA . GLU A 1 150 ? 10.502 10.134 -20.098 1.00 97.31 150 GLU A CA 1
ATOM 1180 C C . GLU A 1 150 ? 11.677 10.897 -20.729 1.00 97.31 150 GLU A C 1
ATOM 1182 O O . GLU A 1 150 ? 11.673 12.128 -20.796 1.00 97.31 150 GLU A O 1
ATOM 1187 N N . SER A 1 151 ? 12.686 10.167 -21.204 1.00 96.88 151 SER A N 1
ATOM 1188 C CA . SER A 1 151 ? 13.864 10.699 -21.887 1.00 96.88 151 SER A CA 1
ATOM 1189 C C . SER A 1 151 ? 14.371 9.714 -22.940 1.00 96.88 151 SER A C 1
ATOM 1191 O O . SER A 1 151 ? 14.474 8.523 -22.677 1.00 96.88 151 SER A O 1
ATOM 1193 N N . SER A 1 152 ? 14.793 10.210 -24.104 1.00 95.31 152 SER A N 1
ATOM 1194 C CA . SER A 1 152 ? 15.542 9.413 -25.093 1.00 95.31 152 SER A CA 1
ATOM 1195 C C . SER A 1 152 ? 17.034 9.285 -24.762 1.00 95.31 152 SER A C 1
ATOM 1197 O O . SER A 1 152 ? 17.776 8.574 -25.435 1.00 95.31 152 SER A O 1
ATOM 1199 N N . LYS A 1 153 ? 17.502 10.000 -23.733 1.00 94.31 153 LYS A N 1
ATOM 1200 C CA . LYS A 1 153 ?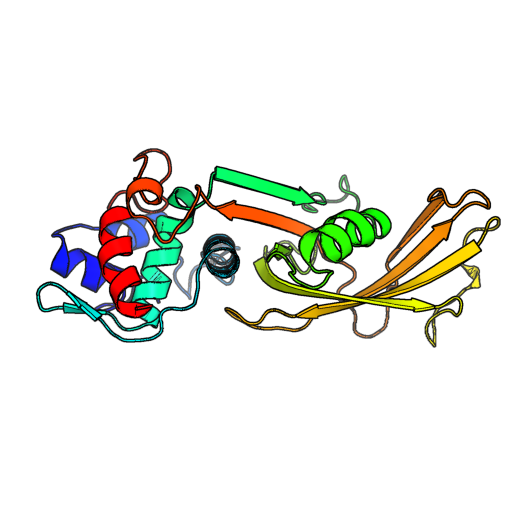 18.885 9.958 -23.252 1.00 94.31 153 LYS A CA 1
ATOM 1201 C C . LYS A 1 153 ? 18.973 9.116 -21.991 1.00 94.31 153 LYS A C 1
ATOM 1203 O O . LYS A 1 153 ? 18.211 9.352 -21.049 1.00 94.31 153 LYS A O 1
ATOM 1208 N N . ALA A 1 154 ? 19.948 8.212 -21.974 1.00 92.31 154 ALA A N 1
ATOM 1209 C CA . ALA A 1 154 ? 20.281 7.414 -20.806 1.00 92.31 154 ALA A CA 1
ATOM 1210 C C . ALA A 1 154 ? 20.643 8.300 -19.597 1.00 92.31 154 ALA A C 1
ATOM 1212 O O . ALA A 1 154 ? 21.254 9.362 -19.782 1.00 92.31 154 ALA A O 1
ATOM 1213 N N . PRO A 1 155 ? 20.308 7.878 -18.362 1.00 90.12 155 PRO A N 1
ATOM 1214 C CA . PRO A 1 155 ? 20.777 8.537 -17.150 1.00 90.12 155 PRO A CA 1
ATOM 1215 C C . PRO A 1 155 ? 22.307 8.619 -17.096 1.00 90.12 155 PRO A C 1
ATOM 1217 O O . PRO A 1 155 ? 23.018 7.765 -17.629 1.00 90.12 155 PRO A O 1
ATOM 1220 N N . ALA A 1 156 ? 22.828 9.645 -16.423 1.00 87.81 156 ALA A N 1
ATOM 1221 C CA . ALA A 1 156 ? 24.267 9.804 -16.253 1.00 87.81 156 ALA A CA 1
ATOM 1222 C C . ALA A 1 156 ? 24.876 8.573 -15.554 1.00 87.81 156 ALA A C 1
ATOM 1224 O O . ALA A 1 156 ? 24.389 8.145 -14.511 1.00 87.81 156 ALA A O 1
ATOM 1225 N N . GLY A 1 157 ? 25.949 8.024 -16.128 1.00 86.88 157 GLY A N 1
ATOM 1226 C CA . GLY A 1 157 ? 26.643 6.849 -15.592 1.00 86.88 157 GLY A CA 1
ATOM 1227 C C . GLY A 1 157 ? 26.034 5.495 -15.973 1.00 86.88 157 GLY A C 1
ATOM 1228 O O . GLY A 1 157 ? 26.608 4.474 -15.610 1.00 86.88 157 GLY A O 1
ATOM 1229 N N . PHE A 1 158 ? 24.922 5.461 -16.715 1.00 88.62 158 PHE A N 1
ATOM 1230 C CA . PHE A 1 158 ? 24.370 4.211 -17.237 1.00 88.62 158 PHE A CA 1
ATOM 1231 C C . PHE A 1 158 ? 25.190 3.691 -18.430 1.00 88.62 158 PHE A C 1
ATOM 1233 O O . PHE A 1 158 ? 25.425 4.421 -19.397 1.00 88.62 158 PHE A O 1
ATOM 1240 N N . ASP A 1 159 ? 25.602 2.422 -18.376 1.00 89.25 159 ASP A N 1
ATOM 1241 C CA . ASP A 1 159 ? 26.324 1.766 -19.467 1.00 89.25 159 ASP A CA 1
ATOM 1242 C C . ASP A 1 159 ? 25.369 1.317 -20.581 1.00 89.25 159 ASP A C 1
ATOM 1244 O O . ASP A 1 159 ? 24.709 0.276 -20.516 1.00 89.25 159 ASP A O 1
ATOM 1248 N N . THR A 1 160 ? 25.337 2.116 -21.644 1.00 91.06 160 THR A N 1
ATOM 1249 C CA . THR A 1 160 ? 24.505 1.859 -22.826 1.00 91.06 160 THR A CA 1
ATOM 1250 C C . THR A 1 160 ? 24.985 0.695 -23.695 1.00 91.06 160 THR A C 1
ATOM 1252 O O . THR A 1 160 ? 24.224 0.254 -24.550 1.00 91.06 160 THR A O 1
ATOM 1255 N N . SER A 1 161 ? 26.192 0.154 -23.480 1.00 90.00 161 SER A N 1
ATOM 1256 C CA . SER A 1 161 ? 26.695 -0.987 -24.263 1.00 90.00 161 SER A CA 1
ATOM 1257 C C . SER A 1 161 ? 25.918 -2.285 -24.011 1.00 90.00 161 SER A C 1
ATOM 1259 O O . SER A 1 161 ? 25.949 -3.194 -24.836 1.00 90.00 161 SER A O 1
ATOM 1261 N N . SER A 1 162 ? 25.183 -2.349 -22.895 1.00 84.25 162 SER A N 1
ATOM 1262 C CA . SER A 1 162 ? 24.322 -3.472 -22.507 1.00 84.25 162 SER A CA 1
ATOM 1263 C C . SER A 1 162 ? 22.926 -3.447 -23.144 1.00 84.25 162 SER A C 1
ATOM 1265 O O . SER A 1 162 ? 22.147 -4.392 -22.976 1.00 84.25 162 SER A O 1
ATOM 1267 N N . LEU A 1 163 ? 22.580 -2.365 -23.850 1.00 92.31 163 LEU A N 1
ATOM 1268 C CA . LEU A 1 163 ? 21.249 -2.195 -24.417 1.00 92.31 163 LEU A CA 1
ATOM 1269 C C . LEU A 1 163 ? 21.038 -3.094 -25.643 1.00 92.31 163 LEU A C 1
ATOM 1271 O O . LEU A 1 163 ? 21.959 -3.290 -26.436 1.00 92.31 163 LEU A O 1
ATOM 1275 N N . PRO A 1 164 ? 19.821 -3.633 -25.820 1.00 93.12 164 PRO A N 1
ATOM 1276 C CA . PRO A 1 164 ? 19.492 -4.444 -26.986 1.00 93.12 164 PRO A CA 1
ATOM 1277 C C . PRO A 1 164 ? 19.520 -3.619 -28.283 1.00 93.12 164 PRO A C 1
ATOM 1279 O O . PRO A 1 164 ? 19.160 -2.443 -28.296 1.00 93.12 164 PRO A O 1
ATOM 1282 N N . GLU A 1 165 ? 19.905 -4.264 -29.386 1.00 92.31 165 GLU A N 1
ATOM 1283 C CA . GLU A 1 165 ? 19.815 -3.687 -30.731 1.00 92.31 165 GLU A CA 1
ATOM 1284 C C . GLU A 1 165 ? 18.369 -3.707 -31.267 1.00 92.31 165 GLU A C 1
ATOM 1286 O O . GLU A 1 165 ? 17.550 -4.541 -30.868 1.00 92.31 165 GLU A O 1
ATOM 1291 N N . GLY A 1 166 ? 18.075 -2.810 -32.216 1.00 91.69 166 GLY A N 1
ATOM 1292 C CA . GLY A 1 166 ? 16.778 -2.699 -32.896 1.00 91.69 166 GLY A CA 1
ATOM 1293 C C . GLY A 1 166 ? 15.763 -1.790 -32.188 1.00 91.69 166 GLY A C 1
ATOM 1294 O O . GLY A 1 166 ? 15.842 -1.564 -30.982 1.00 91.69 166 GLY A O 1
ATOM 1295 N N . GLY A 1 167 ? 14.798 -1.261 -32.946 1.00 94.38 167 GLY A N 1
ATOM 1296 C CA . GLY A 1 167 ? 13.760 -0.370 -32.419 1.00 94.38 167 GLY A CA 1
ATOM 1297 C C . GLY A 1 167 ? 14.309 0.923 -31.800 1.00 94.38 167 GLY A C 1
ATOM 1298 O O . GLY A 1 167 ? 15.367 1.419 -32.197 1.00 94.38 167 GLY A O 1
ATOM 1299 N N . TYR A 1 168 ? 13.595 1.467 -30.813 1.00 95.81 168 TYR A N 1
ATOM 1300 C CA . TYR A 1 168 ? 14.023 2.635 -30.037 1.00 95.81 168 TYR A CA 1
ATOM 1301 C C . TYR A 1 168 ? 13.843 2.410 -28.533 1.00 95.81 168 TYR A C 1
ATOM 1303 O O . TYR A 1 168 ? 12.990 1.641 -28.099 1.00 95.81 168 TYR A O 1
ATOM 1311 N N . ILE A 1 169 ? 14.663 3.082 -27.722 1.00 97.69 169 ILE A N 1
ATOM 1312 C CA . ILE A 1 169 ? 14.661 2.941 -26.262 1.00 97.69 169 ILE A CA 1
ATOM 1313 C C . ILE A 1 169 ? 14.292 4.274 -25.619 1.00 97.69 169 ILE A C 1
ATOM 1315 O O . ILE A 1 169 ? 14.904 5.303 -25.913 1.00 97.69 169 ILE A O 1
ATOM 1319 N N . SER A 1 170 ? 13.335 4.221 -24.697 1.00 97.94 170 SER A N 1
ATOM 1320 C CA . SER A 1 170 ? 13.007 5.315 -23.788 1.00 97.94 170 SER A CA 1
ATOM 1321 C C . SER A 1 170 ? 13.444 4.969 -22.370 1.00 97.94 170 SER A C 1
ATOM 1323 O O . SER A 1 170 ? 13.262 3.848 -21.890 1.00 97.94 170 SER A O 1
ATOM 1325 N N . PHE A 1 171 ? 14.002 5.957 -21.683 1.00 97.06 171 PHE A N 1
ATOM 1326 C CA . PHE A 1 171 ? 14.368 5.907 -20.276 1.00 97.06 171 PHE A CA 1
ATOM 1327 C C . PHE A 1 171 ? 13.313 6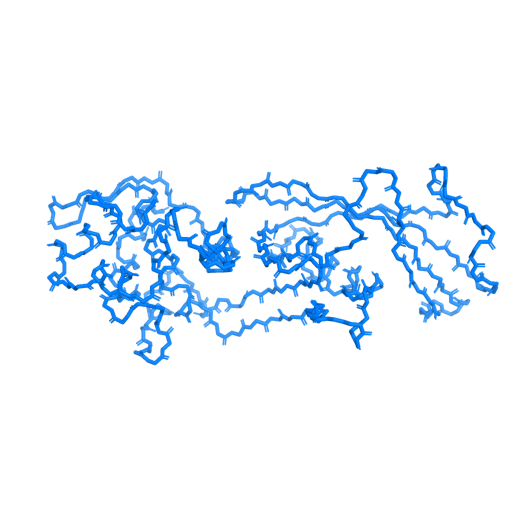.630 -19.455 1.00 97.06 171 PHE A C 1
ATOM 1329 O O . PHE A 1 171 ? 12.857 7.713 -19.826 1.00 97.06 171 PHE A O 1
ATOM 1336 N N . TYR A 1 172 ? 12.970 6.058 -18.311 1.00 96.00 172 TYR A N 1
ATOM 1337 C CA . TYR A 1 172 ? 11.944 6.577 -17.427 1.00 96.00 172 TYR A CA 1
ATOM 1338 C C . TYR A 1 172 ? 12.504 6.783 -16.030 1.00 96.00 172 TYR A C 1
ATOM 1340 O O . TYR A 1 172 ? 13.215 5.934 -15.490 1.00 96.00 172 TYR A O 1
ATOM 1348 N N . LYS A 1 173 ? 12.127 7.909 -15.429 1.00 93.81 173 LYS A N 1
ATOM 1349 C CA . LYS A 1 173 ? 12.250 8.155 -13.995 1.00 93.81 173 LYS A CA 1
ATOM 1350 C C . LYS A 1 173 ? 10.857 8.268 -13.405 1.00 93.81 173 LYS A C 1
ATOM 1352 O O . LYS A 1 173 ? 10.111 9.180 -13.762 1.00 93.81 173 LYS A O 1
ATOM 1357 N N . ALA A 1 174 ? 10.526 7.353 -12.510 1.00 92.62 174 ALA A N 1
ATOM 1358 C CA . ALA A 1 174 ? 9.266 7.320 -11.797 1.00 92.62 174 ALA A CA 1
ATOM 1359 C C . ALA A 1 174 ? 9.450 7.837 -10.366 1.00 92.62 174 ALA A C 1
ATOM 1361 O O . ALA A 1 174 ? 10.357 7.394 -9.670 1.00 92.62 174 ALA A O 1
ATOM 1362 N N . GLU A 1 175 ? 8.589 8.752 -9.934 1.00 92.12 175 GLU A N 1
ATOM 1363 C CA . GLU A 1 175 ? 8.562 9.359 -8.603 1.00 92.12 175 GLU A CA 1
ATOM 1364 C C . GLU A 1 175 ? 7.222 9.020 -7.940 1.00 92.12 175 GLU A C 1
ATOM 1366 O O . GLU A 1 175 ? 6.161 9.420 -8.425 1.00 92.12 175 GLU A O 1
ATOM 1371 N N . MET A 1 176 ? 7.267 8.254 -6.854 1.00 90.94 176 MET A N 1
ATOM 1372 C CA . MET A 1 176 ? 6.105 7.836 -6.075 1.00 90.94 176 MET A CA 1
ATOM 1373 C C . MET A 1 176 ? 6.020 8.667 -4.806 1.00 90.94 176 MET A C 1
ATOM 1375 O O . MET A 1 176 ? 7.015 8.822 -4.091 1.00 90.94 176 MET A O 1
ATOM 1379 N N . LYS A 1 177 ? 4.829 9.171 -4.498 1.00 90.56 177 LYS A N 1
ATOM 1380 C CA . LYS A 1 177 ? 4.547 9.936 -3.285 1.00 90.56 177 LYS A CA 1
ATOM 1381 C C . LYS A 1 177 ? 3.254 9.432 -2.645 1.00 90.56 177 LYS A C 1
ATOM 1383 O O . LYS A 1 177 ? 2.306 9.082 -3.339 1.00 90.56 177 LYS A O 1
ATOM 1388 N N . GLY A 1 178 ? 3.265 9.349 -1.321 1.00 85.81 178 GLY A N 1
ATOM 1389 C CA . GLY A 1 178 ? 2.080 9.115 -0.502 1.00 85.81 178 GLY A CA 1
ATOM 1390 C C . GLY A 1 178 ? 1.849 10.322 0.396 1.00 85.81 178 GLY A C 1
ATOM 1391 O O . GLY A 1 178 ? 2.812 10.957 0.843 1.00 85.81 178 GLY A O 1
ATOM 1392 N N . THR A 1 179 ? 0.589 10.671 0.635 1.00 78.50 179 THR A N 1
ATOM 1393 C CA . THR A 1 179 ? 0.210 11.735 1.577 1.00 78.50 179 THR A CA 1
ATOM 1394 C C . THR A 1 179 ? -0.250 11.205 2.932 1.00 78.50 179 THR A C 1
ATOM 1396 O O . THR A 1 179 ? -0.330 11.979 3.884 1.00 78.50 179 THR A O 1
ATOM 1399 N N . THR A 1 180 ? -0.487 9.898 3.038 1.00 68.81 180 THR A N 1
ATOM 1400 C CA . THR A 1 180 ? -0.946 9.212 4.250 1.00 68.81 180 THR A CA 1
ATOM 1401 C C . THR A 1 180 ? 0.138 8.277 4.796 1.00 68.81 180 THR A C 1
ATOM 1403 O O . THR A 1 180 ? 1.040 7.890 4.059 1.00 68.81 180 THR A O 1
ATOM 1406 N N . PHE A 1 181 ? 0.078 7.962 6.097 1.00 58.62 181 PHE A N 1
ATOM 1407 C CA . PHE A 1 181 ? 0.854 6.917 6.804 1.00 58.62 181 PHE A CA 1
ATOM 1408 C C . PHE A 1 181 ? 2.268 6.576 6.250 1.00 58.62 181 PHE A C 1
ATOM 1410 O O . PHE A 1 181 ? 2.411 5.779 5.332 1.00 58.62 181 PHE A O 1
ATOM 1417 N N . ASP A 1 182 ? 3.327 7.080 6.908 1.00 57.28 182 ASP A N 1
ATOM 1418 C CA . ASP A 1 182 ? 4.754 6.830 6.571 1.00 57.28 182 ASP A CA 1
ATOM 1419 C C . ASP A 1 182 ? 5.132 7.227 5.128 1.00 57.28 182 ASP A C 1
ATOM 1421 O O . ASP A 1 182 ? 5.681 6.452 4.344 1.00 57.28 182 ASP A O 1
ATOM 1425 N N . ALA A 1 183 ? 4.822 8.487 4.804 1.00 59.91 183 ALA A N 1
ATOM 1426 C CA . ALA A 1 183 ? 5.087 9.163 3.540 1.00 59.91 183 ALA A CA 1
ATOM 1427 C C . ALA A 1 183 ? 6.584 9.188 3.174 1.00 59.91 183 ALA A C 1
ATOM 1429 O O . ALA A 1 183 ? 7.291 10.176 3.387 1.00 59.91 183 ALA A O 1
ATOM 1430 N N . GLN A 1 184 ? 7.077 8.104 2.582 1.00 70.44 184 GLN A N 1
ATOM 1431 C CA . GLN A 1 184 ? 8.412 8.047 1.997 1.00 70.44 184 GLN A CA 1
ATOM 1432 C C . GLN A 1 184 ? 8.305 8.083 0.485 1.00 70.44 184 GLN A C 1
ATOM 1434 O O . GLN A 1 184 ? 7.856 7.122 -0.139 1.00 70.44 184 GLN A O 1
ATOM 1439 N N . ALA A 1 185 ? 8.772 9.183 -0.105 1.00 82.69 185 ALA A N 1
ATOM 1440 C CA . ALA A 1 185 ? 8.917 9.254 -1.547 1.00 82.69 185 ALA A CA 1
ATOM 1441 C C . ALA A 1 185 ? 9.891 8.169 -2.035 1.00 82.69 185 ALA A C 1
ATOM 1443 O O . ALA A 1 185 ? 10.940 7.930 -1.424 1.00 82.69 185 ALA A O 1
ATOM 1444 N N . ARG A 1 186 ? 9.546 7.510 -3.140 1.00 87.19 186 ARG A N 1
ATOM 1445 C CA . ARG A 1 186 ? 10.393 6.501 -3.788 1.00 87.19 186 ARG A CA 1
ATOM 1446 C C . ARG A 1 186 ? 10.616 6.883 -5.232 1.00 87.19 186 ARG A C 1
ATOM 1448 O O . ARG A 1 186 ? 9.700 7.354 -5.893 1.00 87.19 186 ARG A O 1
ATOM 1455 N N . ASN A 1 187 ? 11.831 6.644 -5.707 1.00 89.31 187 ASN A N 1
ATOM 1456 C CA . ASN A 1 187 ? 12.183 6.866 -7.095 1.00 89.31 187 ASN A CA 1
ATOM 1457 C C . ASN A 1 187 ? 12.651 5.557 -7.708 1.00 89.31 187 ASN A C 1
ATOM 1459 O O . ASN A 1 187 ? 13.447 4.848 -7.092 1.00 89.31 187 ASN A O 1
ATOM 1463 N N . TYR A 1 188 ? 12.201 5.294 -8.927 1.00 90.56 188 TYR A N 1
ATOM 1464 C CA . TYR A 1 188 ? 12.646 4.163 -9.722 1.00 90.56 188 TYR A CA 1
ATOM 1465 C C . TYR A 1 188 ? 13.099 4.644 -11.093 1.00 90.56 188 TYR A C 1
ATOM 1467 O O . TYR A 1 188 ? 12.550 5.602 -11.637 1.00 90.56 188 TYR A O 1
ATOM 1475 N N . GLU A 1 189 ? 14.103 3.979 -11.648 1.00 92.62 189 GLU A N 1
ATOM 1476 C CA . GLU A 1 189 ? 14.577 4.242 -13.001 1.00 92.62 189 GLU A CA 1
ATOM 1477 C C . GLU A 1 189 ? 14.625 2.940 -13.782 1.00 92.62 189 GLU A C 1
ATOM 1479 O O . GLU A 1 189 ? 15.042 1.906 -13.263 1.00 92.62 189 GLU A O 1
ATOM 1484 N N . PHE A 1 190 ? 14.165 2.996 -15.023 1.00 94.38 190 PHE A N 1
ATOM 1485 C CA . PHE A 1 190 ? 14.066 1.846 -15.909 1.00 94.38 190 PHE A CA 1
ATOM 1486 C C . PHE A 1 190 ? 14.092 2.306 -17.361 1.00 94.38 190 PHE A C 1
ATOM 1488 O O . PHE A 1 190 ? 13.933 3.493 -17.659 1.00 94.38 190 PHE A O 1
ATOM 1495 N N . TRP A 1 191 ? 14.286 1.368 -18.274 1.00 96.19 191 T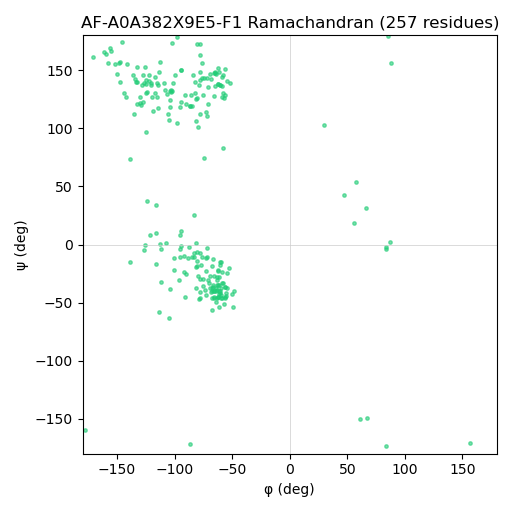RP A N 1
ATOM 1496 C CA . TRP A 1 191 ? 14.176 1.613 -19.705 1.00 96.19 191 TRP A CA 1
ATOM 1497 C C . TRP A 1 191 ? 13.199 0.631 -20.342 1.00 96.19 191 TRP A C 1
ATOM 1499 O O . TRP A 1 191 ? 12.999 -0.485 -19.856 1.00 96.19 191 TRP A O 1
ATOM 1509 N N . ILE A 1 192 ? 12.582 1.061 -21.438 1.00 97.75 192 ILE A N 1
ATOM 1510 C CA . ILE A 1 192 ? 11.708 0.235 -22.267 1.00 97.75 192 ILE A CA 1
ATOM 1511 C C . ILE A 1 192 ? 12.156 0.394 -23.717 1.00 97.75 192 ILE A C 1
ATOM 1513 O O . ILE A 1 192 ? 12.309 1.508 -24.218 1.00 97.75 192 ILE A O 1
ATOM 1517 N N . GLN A 1 193 ? 12.398 -0.738 -24.364 1.00 98.06 193 GLN A N 1
ATOM 1518 C CA . GLN A 1 193 ? 12.628 -0.856 -25.791 1.00 98.06 193 GLN A CA 1
ATOM 1519 C C . GLN A 1 193 ? 11.294 -1.103 -26.485 1.00 98.06 193 GLN A C 1
ATOM 1521 O O . GLN A 1 193 ? 10.562 -2.038 -26.147 1.00 98.06 193 GLN A O 1
ATOM 1526 N N . TYR A 1 194 ? 11.032 -0.297 -27.498 1.00 98.00 194 TYR A N 1
ATOM 1527 C CA . TYR A 1 194 ? 9.871 -0.391 -28.358 1.00 98.00 194 TYR A CA 1
ATOM 1528 C C . TYR A 1 194 ? 10.299 -0.766 -29.770 1.00 98.00 194 TYR A C 1
ATOM 1530 O O . TYR A 1 194 ? 11.385 -0.396 -30.223 1.00 98.00 194 TYR A O 1
ATOM 1538 N N . SER A 1 195 ? 9.444 -1.496 -30.473 1.00 97.31 195 SER A N 1
ATOM 1539 C CA . SER A 1 195 ? 9.566 -1.652 -31.918 1.00 97.31 195 SER A CA 1
ATOM 1540 C C . SER A 1 195 ? 9.050 -0.398 -32.635 1.00 97.31 195 SER A C 1
ATOM 1542 O O . SER A 1 195 ? 8.447 0.482 -32.019 1.00 97.31 195 SER A O 1
ATOM 1544 N N . ASP A 1 196 ? 9.236 -0.332 -33.954 1.00 94.62 196 ASP A N 1
ATOM 1545 C CA . ASP A 1 196 ? 8.765 0.794 -34.769 1.00 94.62 196 ASP A CA 1
ATOM 1546 C C . ASP A 1 196 ? 7.231 0.965 -34.746 1.00 94.62 196 ASP A C 1
ATOM 1548 O O . ASP A 1 196 ? 6.738 2.060 -35.012 1.00 94.62 196 ASP A O 1
ATOM 1552 N N . ASP A 1 197 ? 6.469 -0.088 -34.412 1.00 95.06 197 ASP A N 1
ATOM 1553 C CA . ASP A 1 197 ? 5.006 -0.021 -34.263 1.00 95.06 197 ASP A CA 1
ATOM 1554 C C . ASP A 1 197 ? 4.541 0.383 -32.850 1.00 95.06 197 ASP A C 1
ATOM 1556 O O . ASP A 1 197 ? 3.341 0.545 -32.614 1.00 95.06 197 ASP A O 1
ATOM 1560 N N . GLY A 1 198 ? 5.480 0.581 -31.920 1.00 93.75 198 GLY A N 1
ATOM 1561 C CA . GLY A 1 198 ? 5.214 0.965 -30.535 1.00 93.75 198 GLY A CA 1
ATOM 1562 C C . GLY A 1 198 ? 4.956 -0.205 -29.581 1.00 93.75 198 GLY A C 1
ATOM 1563 O O . GLY A 1 198 ? 4.701 0.027 -28.398 1.00 93.75 198 GLY A O 1
ATOM 1564 N N . SER A 1 199 ? 5.033 -1.458 -30.036 1.00 96.31 199 SER A N 1
ATOM 1565 C CA . SER A 1 199 ? 4.993 -2.626 -29.147 1.00 96.31 199 SER A CA 1
ATOM 1566 C C . SER A 1 199 ? 6.248 -2.728 -28.280 1.00 96.31 199 SER A C 1
ATOM 1568 O O . SER A 1 199 ? 7.361 -2.443 -28.721 1.00 96.31 199 SER A O 1
ATOM 1570 N N . VAL A 1 200 ? 6.072 -3.160 -27.027 1.00 97.50 200 VAL A N 1
ATOM 1571 C CA . VAL A 1 200 ? 7.188 -3.398 -26.102 1.00 97.50 200 VAL A CA 1
ATOM 1572 C C . VAL A 1 200 ? 7.959 -4.640 -26.547 1.00 97.50 200 VAL A C 1
ATOM 1574 O O . VAL A 1 200 ? 7.402 -5.735 -26.600 1.00 97.50 200 VAL A O 1
ATOM 1577 N N . LEU A 1 201 ? 9.250 -4.469 -26.828 1.00 96.94 201 LEU A N 1
ATOM 1578 C CA . LEU A 1 201 ? 10.173 -5.562 -27.146 1.00 96.94 201 LEU A CA 1
ATOM 1579 C C . LEU A 1 201 ? 10.858 -6.096 -25.889 1.00 96.94 201 LEU A C 1
ATOM 1581 O O . LEU A 1 201 ? 10.966 -7.306 -25.692 1.00 96.94 201 LEU A O 1
ATOM 1585 N N . LYS A 1 202 ? 11.337 -5.185 -25.039 1.00 95.88 202 LYS A N 1
ATOM 1586 C CA . LYS A 1 202 ? 12.059 -5.505 -23.806 1.00 95.88 202 LYS A CA 1
ATOM 1587 C C . LYS A 1 202 ? 11.986 -4.330 -22.840 1.00 95.88 202 LYS A C 1
ATOM 1589 O O . LYS A 1 202 ? 11.826 -3.189 -23.253 1.00 95.88 202 LYS A O 1
ATOM 1594 N N . SER A 1 203 ? 12.142 -4.590 -21.554 1.00 95.38 203 SER A N 1
ATOM 1595 C CA . SER A 1 203 ? 12.290 -3.550 -20.538 1.00 95.38 203 SER A CA 1
ATOM 1596 C C . SER A 1 203 ? 13.144 -4.071 -19.400 1.00 95.38 203 SER A C 1
ATOM 1598 O O . SER A 1 203 ? 13.037 -5.257 -19.083 1.00 95.38 203 SER A O 1
ATOM 1600 N N . ASP A 1 204 ? 13.926 -3.208 -18.764 1.00 93.75 204 ASP A N 1
ATOM 1601 C CA . ASP A 1 204 ? 14.677 -3.586 -17.566 1.00 93.75 204 ASP A CA 1
ATOM 1602 C C . ASP A 1 204 ? 14.844 -2.420 -16.587 1.00 93.75 204 ASP A C 1
ATOM 1604 O O . ASP A 1 204 ? 14.741 -1.243 -16.957 1.00 93.75 204 ASP A O 1
ATOM 1608 N N . TRP A 1 205 ? 15.076 -2.763 -15.323 1.00 92.69 205 TRP A N 1
ATOM 1609 C CA . TRP A 1 205 ? 15.340 -1.806 -14.254 1.00 92.69 205 TRP A CA 1
ATOM 1610 C C . TRP A 1 205 ? 16.786 -1.306 -14.321 1.00 92.69 205 TRP A C 1
ATOM 1612 O O . TRP A 1 205 ? 17.695 -2.026 -14.732 1.00 92.69 205 TRP A O 1
ATOM 1622 N N . ILE A 1 206 ? 17.018 -0.055 -13.919 1.00 90.12 206 ILE A N 1
ATOM 1623 C C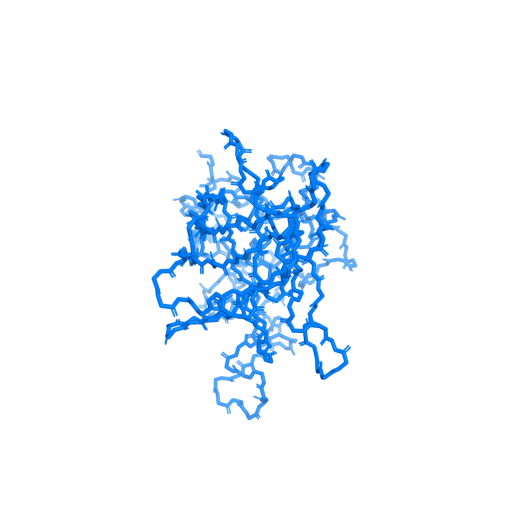A . ILE A 1 206 ? 18.360 0.540 -13.898 1.00 90.12 206 ILE A CA 1
ATOM 1624 C C . ILE A 1 206 ? 18.942 0.454 -12.485 1.00 90.12 206 ILE A C 1
ATOM 1626 O O . ILE A 1 206 ? 18.611 1.255 -11.602 1.00 90.12 206 ILE A O 1
ATOM 1630 N N . GLU A 1 207 ? 19.873 -0.480 -12.297 1.00 75.38 207 GLU A N 1
ATOM 1631 C CA . GLU A 1 207 ? 20.690 -0.605 -11.086 1.00 75.38 207 GLU A CA 1
ATOM 1632 C C . GLU A 1 207 ? 21.722 0.541 -11.001 1.00 75.38 207 GLU A C 1
ATOM 1634 O O . GLU A 1 207 ? 22.344 0.914 -11.995 1.00 75.38 207 GLU A O 1
ATOM 1639 N N . GLY A 1 208 ? 21.895 1.154 -9.823 1.00 58.25 208 GLY A N 1
ATOM 1640 C CA . GLY A 1 208 ? 22.795 2.301 -9.633 1.00 58.25 208 GLY A CA 1
ATOM 1641 C C . GLY A 1 208 ? 23.167 2.541 -8.167 1.00 58.25 208 GLY A C 1
ATOM 1642 O O . GLY A 1 208 ? 22.520 2.001 -7.273 1.00 58.25 208 GLY A O 1
ATOM 1643 N N . GLY A 1 209 ? 24.201 3.361 -7.929 1.00 42.56 209 GLY A N 1
ATOM 1644 C CA . GLY A 1 209 ? 24.980 3.428 -6.675 1.00 42.56 209 GLY A CA 1
ATOM 1645 C C . GLY A 1 209 ? 24.227 3.611 -5.346 1.00 42.56 209 GLY A C 1
ATOM 1646 O O . GLY A 1 209 ? 24.766 3.223 -4.316 1.00 42.56 209 GLY A O 1
ATOM 1647 N N . ASP A 1 210 ? 22.985 4.106 -5.366 1.00 54.53 210 ASP A N 1
ATOM 1648 C CA . ASP A 1 210 ? 22.143 4.306 -4.173 1.00 54.53 210 ASP A CA 1
ATOM 1649 C C . ASP A 1 210 ? 20.849 3.439 -4.153 1.00 54.53 210 ASP A C 1
ATOM 1651 O O . ASP A 1 210 ? 19.946 3.700 -3.352 1.00 54.53 210 ASP A O 1
ATOM 1655 N N . ARG A 1 211 ? 20.659 2.449 -5.049 1.00 54.41 211 ARG A N 1
ATOM 1656 C CA . ARG A 1 211 ? 19.298 1.985 -5.427 1.00 54.41 211 ARG A CA 1
ATOM 1657 C C . ARG A 1 211 ? 18.801 0.658 -4.845 1.00 54.41 211 ARG A C 1
ATOM 1659 O O . ARG A 1 211 ? 19.421 -0.392 -4.971 1.00 54.41 211 ARG A O 1
ATOM 1666 N N . LYS A 1 212 ? 17.566 0.729 -4.329 1.00 60.19 212 LYS A N 1
ATOM 1667 C CA . LYS A 1 212 ? 16.599 -0.371 -4.193 1.00 60.19 212 LYS A CA 1
ATOM 1668 C C . LYS A 1 212 ? 16.066 -0.686 -5.599 1.00 60.19 212 LYS A C 1
ATOM 1670 O O . LYS A 1 212 ? 15.474 0.188 -6.220 1.00 60.19 212 LYS A O 1
ATOM 1675 N N . VAL A 1 213 ? 16.376 -1.874 -6.110 1.00 68.94 213 VAL A N 1
ATOM 1676 C CA . VAL A 1 213 ? 16.438 -2.181 -7.554 1.00 68.94 213 VAL A CA 1
ATOM 1677 C C . VAL A 1 213 ? 15.097 -2.040 -8.292 1.00 68.94 213 VAL A C 1
ATOM 1679 O O . VAL A 1 213 ? 15.073 -1.572 -9.425 1.00 68.94 213 VAL A O 1
ATOM 1682 N N . ASN A 1 214 ? 13.988 -2.363 -7.634 1.00 85.31 214 ASN A N 1
ATOM 1683 C CA . ASN A 1 214 ? 12.614 -2.299 -8.132 1.00 85.31 214 ASN A CA 1
ATOM 1684 C C . ASN A 1 214 ? 11.662 -2.553 -6.949 1.00 85.31 214 ASN A C 1
ATOM 1686 O O . ASN A 1 214 ? 12.126 -3.065 -5.922 1.00 85.31 214 ASN A O 1
ATOM 1690 N N . PRO A 1 215 ? 10.365 -2.196 -7.032 1.00 89.56 215 PRO A N 1
ATOM 1691 C CA . PRO A 1 215 ? 9.390 -2.782 -6.115 1.00 89.56 215 PRO A CA 1
ATOM 1692 C C . PRO A 1 215 ? 9.325 -4.302 -6.339 1.00 89.56 215 PRO A C 1
ATOM 1694 O O . PRO A 1 215 ? 9.579 -4.754 -7.451 1.00 89.56 215 PRO A O 1
ATOM 1697 N N . ASP A 1 216 ? 8.987 -5.073 -5.308 1.00 89.50 216 ASP A N 1
ATOM 1698 C CA . ASP A 1 216 ? 8.753 -6.524 -5.436 1.00 89.50 216 ASP A CA 1
ATOM 1699 C C . ASP A 1 216 ? 7.368 -6.797 -6.042 1.00 89.50 216 ASP A C 1
ATOM 1701 O O . ASP A 1 216 ? 7.183 -7.631 -6.923 1.00 89.50 216 ASP A O 1
ATOM 1705 N N . PHE A 1 217 ? 6.370 -6.027 -5.607 1.00 93.19 217 PHE A N 1
ATOM 1706 C CA . PHE A 1 217 ? 5.029 -6.034 -6.178 1.00 93.19 217 PHE A CA 1
ATOM 1707 C C . PHE A 1 217 ? 4.277 -4.745 -5.848 1.00 93.19 217 PHE A C 1
ATOM 1709 O O . PHE A 1 217 ? 4.630 -3.991 -4.934 1.00 93.19 217 PHE A O 1
ATOM 1716 N N . ALA A 1 218 ? 3.197 -4.516 -6.586 1.00 95.12 218 ALA A N 1
ATOM 1717 C CA . ALA A 1 218 ? 2.239 -3.453 -6.346 1.00 95.12 218 ALA A CA 1
ATOM 1718 C C . ALA A 1 218 ? 0.841 -4.042 -6.164 1.00 95.12 218 ALA A C 1
ATOM 1720 O O . ALA A 1 218 ? 0.472 -5.015 -6.818 1.00 95.12 218 ALA A O 1
ATOM 1721 N N . TRP A 1 219 ? 0.023 -3.444 -5.310 1.00 96.56 219 TRP A N 1
ATOM 1722 C CA . TRP A 1 219 ? -1.371 -3.850 -5.185 1.00 96.56 219 TRP A CA 1
ATOM 1723 C C . TRP A 1 219 ? -2.267 -2.689 -4.809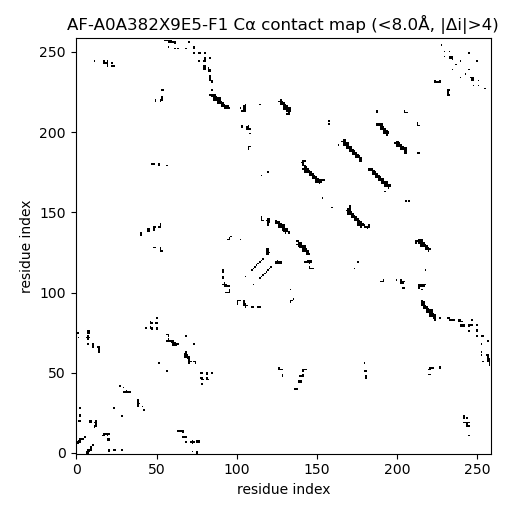 1.00 96.56 219 TRP A C 1
ATOM 1725 O O . TRP A 1 219 ? -1.842 -1.699 -4.219 1.00 96.56 219 TRP A O 1
ATOM 1735 N N . ARG A 1 220 ? -3.543 -2.819 -5.149 1.00 95.38 220 ARG A N 1
ATOM 1736 C CA . ARG A 1 220 ? -4.547 -1.790 -4.912 1.00 95.38 220 ARG A CA 1
ATOM 1737 C C . ARG A 1 220 ? -5.793 -2.406 -4.285 1.00 95.38 220 ARG A C 1
ATOM 1739 O O . ARG A 1 220 ? -6.422 -3.258 -4.919 1.00 95.38 220 ARG A O 1
ATOM 1746 N N . PRO A 1 221 ? -6.212 -1.968 -3.087 1.00 95.38 221 PRO A N 1
ATOM 1747 C CA . PRO A 1 221 ? -7.471 -2.405 -2.506 1.00 95.38 221 PRO A CA 1
ATOM 1748 C C . PRO A 1 221 ? -8.672 -1.711 -3.155 1.00 95.38 221 PRO A C 1
ATOM 1750 O O . PRO A 1 221 ? -8.641 -0.524 -3.477 1.00 95.38 221 PRO A O 1
ATOM 1753 N N . HIS A 1 222 ? -9.764 -2.459 -3.310 1.00 94.88 222 HIS A N 1
ATOM 1754 C CA . HIS A 1 222 ? -11.052 -1.922 -3.749 1.00 94.88 222 HIS A CA 1
ATOM 1755 C C . HIS A 1 222 ? -12.004 -1.809 -2.562 1.00 94.88 222 HIS A C 1
ATOM 1757 O O . HIS A 1 222 ? -12.356 -2.852 -1.987 1.00 94.88 222 HIS A O 1
ATOM 1763 N N . PRO A 1 223 ? -12.471 -0.593 -2.221 1.00 94.31 223 PRO A N 1
ATOM 1764 C CA . PRO A 1 223 ? -13.391 -0.411 -1.113 1.00 94.31 223 PRO A CA 1
ATOM 1765 C C . PRO A 1 223 ? -14.696 -1.167 -1.362 1.00 94.31 223 PRO A C 1
ATOM 1767 O O . PRO A 1 223 ? -15.150 -1.357 -2.496 1.00 94.31 223 PRO A O 1
ATOM 1770 N N . ARG A 1 224 ? -15.315 -1.630 -0.280 1.00 92.25 224 ARG A N 1
ATOM 1771 C CA . ARG A 1 224 ? -16.619 -2.289 -0.282 1.00 92.25 224 ARG A CA 1
ATOM 1772 C C . ARG A 1 224 ? -17.706 -1.249 -0.485 1.00 92.25 224 ARG A C 1
ATOM 1774 O O . ARG A 1 224 ? -18.412 -0.901 0.441 1.00 92.25 224 ARG A O 1
ATOM 1781 N N . GLY A 1 225 ? -17.837 -0.749 -1.706 1.00 93.75 225 GLY A N 1
ATOM 1782 C CA . GLY A 1 225 ? -18.744 0.355 -1.992 1.00 93.75 225 GLY A CA 1
ATOM 1783 C C . GLY A 1 225 ? -18.284 1.653 -1.327 1.00 93.75 225 GLY A C 1
ATOM 1784 O O . GLY A 1 225 ? -17.095 1.903 -1.161 1.00 93.75 225 GLY A O 1
ATOM 1785 N N . ASP A 1 226 ? -19.248 2.492 -0.972 1.00 95.31 226 ASP A N 1
ATOM 1786 C CA . ASP A 1 226 ? -19.014 3.798 -0.364 1.00 95.31 226 ASP A CA 1
ATOM 1787 C C . ASP A 1 226 ? -18.765 3.666 1.148 1.00 95.31 226 ASP A C 1
ATOM 1789 O O . ASP A 1 226 ? -19.695 3.425 1.923 1.00 95.31 226 ASP A O 1
ATOM 1793 N N . LEU A 1 227 ? -17.511 3.827 1.580 1.00 95.31 227 LEU A N 1
ATOM 1794 C CA . LEU A 1 227 ? -17.122 3.680 2.986 1.00 95.31 227 LEU A CA 1
ATOM 1795 C C . LEU A 1 227 ? -17.607 4.827 3.889 1.00 95.31 227 LEU A C 1
ATOM 1797 O O . LEU A 1 227 ? -17.438 4.733 5.104 1.00 95.31 227 LEU A O 1
ATOM 1801 N N . SER A 1 228 ? -18.269 5.859 3.357 1.00 95.12 228 SER A N 1
ATOM 1802 C CA . SER A 1 228 ? -19.015 6.816 4.188 1.00 95.12 228 S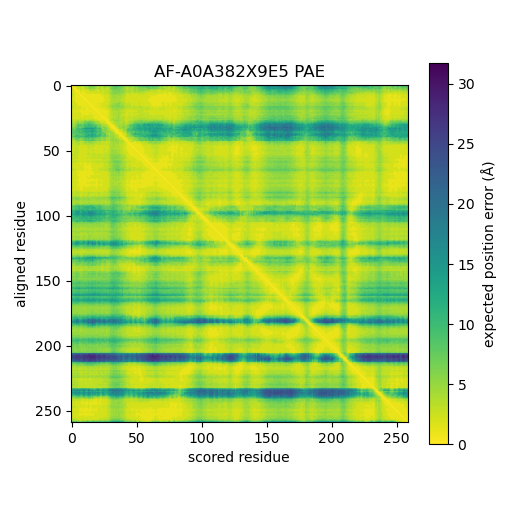ER A CA 1
ATOM 1803 C C . SER A 1 228 ? -20.314 6.225 4.754 1.00 95.12 228 SER A C 1
ATOM 1805 O O . SER A 1 228 ? -20.919 6.797 5.663 1.00 95.12 228 SER A O 1
ATOM 1807 N N . LYS A 1 229 ? -20.737 5.057 4.253 1.00 94.75 229 LYS A N 1
ATOM 1808 C CA . LYS A 1 229 ? -21.996 4.400 4.605 1.00 94.75 229 LYS A CA 1
ATOM 1809 C C . LYS A 1 229 ? -21.775 3.182 5.496 1.00 94.75 229 LYS A C 1
ATOM 1811 O O . LYS A 1 229 ? -20.999 2.286 5.169 1.00 94.75 229 LYS A O 1
ATOM 1816 N N . LYS A 1 230 ? -22.502 3.108 6.612 1.00 94.06 230 LYS A N 1
ATOM 1817 C CA . LYS A 1 230 ? -22.336 2.051 7.625 1.00 94.06 230 LYS A CA 1
ATOM 1818 C C . LYS A 1 230 ? -22.613 0.648 7.083 1.00 94.06 230 LYS A C 1
ATOM 1820 O O . LYS A 1 230 ? -21.951 -0.305 7.485 1.00 94.06 230 LYS A O 1
ATOM 1825 N N . GLU A 1 231 ? -23.569 0.504 6.171 1.00 92.81 231 GLU A N 1
ATOM 1826 C CA . GLU A 1 231 ? -23.937 -0.775 5.549 1.00 92.81 231 GLU A CA 1
ATOM 1827 C C . GLU A 1 231 ? -22.768 -1.451 4.816 1.00 92.81 231 GLU A C 1
ATOM 1829 O O . GLU A 1 231 ? -22.730 -2.674 4.696 1.00 92.81 231 GLU A O 1
ATOM 1834 N N . ASN A 1 232 ? -21.774 -0.668 4.399 1.00 93.31 232 ASN A N 1
ATOM 1835 C CA . ASN A 1 232 ? -20.576 -1.147 3.720 1.00 93.31 232 ASN A CA 1
ATOM 1836 C C . ASN A 1 232 ? -19.476 -1.620 4.683 1.00 93.31 232 ASN A C 1
ATOM 1838 O O . ASN A 1 232 ? -18.535 -2.293 4.265 1.00 93.31 232 ASN A O 1
ATOM 1842 N N . TRP A 1 233 ? -19.625 -1.342 5.979 1.00 92.81 233 TRP A N 1
ATOM 1843 C CA . TRP A 1 233 ? -18.727 -1.788 7.046 1.00 92.81 233 TRP A CA 1
ATOM 1844 C C . TRP A 1 233 ? -19.216 -3.073 7.714 1.00 92.81 233 TRP A C 1
ATOM 1846 O O . TRP A 1 233 ? -18.666 -3.476 8.731 1.00 92.81 233 TRP A O 1
ATOM 1856 N N . VAL A 1 234 ? -20.253 -3.731 7.187 1.00 81.75 234 VAL A N 1
ATOM 1857 C CA . VAL A 1 234 ? -20.815 -4.914 7.845 1.00 81.75 234 VAL A CA 1
ATOM 1858 C C . VAL A 1 234 ? -19.808 -6.056 7.856 1.00 81.75 234 VAL A C 1
ATOM 1860 O O . VAL A 1 234 ? -19.239 -6.463 6.832 1.00 81.75 234 VAL A O 1
ATOM 1863 N N . THR A 1 235 ? -19.598 -6.587 9.052 1.00 68.88 235 THR A N 1
ATOM 1864 C CA . THR A 1 235 ? -18.580 -7.587 9.299 1.00 68.88 235 THR A CA 1
ATOM 1865 C C . THR A 1 235 ? -19.068 -8.975 8.887 1.00 68.88 235 THR A C 1
ATOM 1867 O O . THR A 1 235 ? -20.067 -9.479 9.394 1.00 68.88 235 THR A O 1
ATOM 1870 N N . SER A 1 236 ? -18.304 -9.670 8.040 1.00 66.50 236 SER A N 1
ATOM 1871 C CA . SER A 1 236 ? -18.383 -11.132 7.979 1.00 66.50 236 SER A CA 1
ATOM 1872 C C . SER A 1 236 ? -17.435 -11.714 9.024 1.00 66.50 236 SER A C 1
ATOM 1874 O O . SER A 1 236 ? -16.227 -11.509 8.921 1.00 66.50 236 SER A O 1
ATOM 1876 N N . ALA A 1 237 ? -17.952 -12.475 9.994 1.00 59.50 237 ALA A N 1
ATOM 1877 C CA . ALA A 1 237 ? -17.141 -13.081 11.061 1.00 59.50 237 ALA A CA 1
ATOM 1878 C C . ALA A 1 237 ? -15.970 -13.941 10.534 1.00 59.50 237 ALA A C 1
ATOM 1880 O O . ALA A 1 237 ? -14.953 -14.090 11.199 1.00 59.50 237 ALA A O 1
ATOM 1881 N N . ARG A 1 238 ? -16.071 -14.470 9.304 1.00 60.19 238 ARG A N 1
ATOM 1882 C CA . ARG A 1 238 ? -14.999 -15.244 8.650 1.00 60.19 238 ARG A CA 1
ATOM 1883 C C . ARG A 1 238 ? -13.864 -14.389 8.069 1.00 60.19 238 ARG A C 1
ATOM 1885 O O . ARG A 1 238 ? -12.897 -14.951 7.571 1.00 60.19 238 ARG A O 1
ATOM 1892 N N . LYS A 1 239 ? -13.989 -13.058 8.065 1.00 66.12 239 LYS A N 1
ATOM 1893 C CA . LYS A 1 239 ? -13.056 -12.127 7.404 1.00 66.12 239 LYS A CA 1
ATOM 1894 C C . LYS A 1 239 ? -12.413 -11.108 8.355 1.00 66.12 239 LYS A C 1
ATOM 1896 O O . LYS A 1 239 ? -11.747 -10.194 7.882 1.00 66.12 239 LYS A O 1
ATOM 1901 N N . GLN A 1 240 ? -12.591 -11.235 9.669 1.00 71.56 240 GLN A N 1
ATOM 1902 C CA . GLN A 1 240 ? -11.971 -10.322 10.635 1.00 71.56 240 GLN A CA 1
ATOM 1903 C C . GLN A 1 240 ? -10.527 -10.715 10.947 1.00 71.56 240 GLN A C 1
ATOM 1905 O O . GLN A 1 240 ? -10.236 -11.891 11.144 1.00 71.56 240 GLN A O 1
ATOM 1910 N N . ASN A 1 241 ? -9.643 -9.720 11.072 1.00 80.38 241 ASN A N 1
ATOM 1911 C CA . ASN A 1 241 ? -8.304 -9.936 11.635 1.00 80.38 241 ASN A CA 1
ATOM 1912 C C . ASN A 1 241 ? -8.365 -10.192 13.148 1.00 80.38 241 ASN A C 1
ATOM 1914 O O . ASN A 1 241 ? -7.527 -10.901 13.691 1.00 80.38 241 ASN A O 1
ATOM 1918 N N . ASN A 1 242 ? -9.362 -9.608 13.817 1.00 89.50 242 ASN A N 1
ATOM 1919 C CA . ASN A 1 242 ? -9.650 -9.816 15.226 1.00 89.50 242 ASN A CA 1
ATOM 1920 C C . ASN A 1 242 ? -11.168 -10.014 15.386 1.00 89.50 242 ASN A C 1
ATOM 1922 O O . ASN A 1 242 ? -11.922 -9.065 15.152 1.00 89.50 242 ASN A O 1
ATOM 1926 N N . PRO A 1 243 ? -11.641 -11.219 15.755 1.00 89.50 243 PRO A N 1
ATOM 1927 C CA . PRO A 1 243 ? -13.067 -11.550 15.777 1.00 89.50 243 PRO A CA 1
ATOM 1928 C C . PRO A 1 243 ? -13.855 -10.771 16.838 1.00 89.50 243 PRO A C 1
ATOM 1930 O O . PRO A 1 243 ? -15.084 -10.769 16.830 1.00 89.50 243 PRO A O 1
ATOM 1933 N N . HIS A 1 244 ? -13.163 -10.100 17.758 1.00 92.69 244 HIS A N 1
ATOM 1934 C CA . HIS A 1 244 ? -13.778 -9.298 18.805 1.00 92.69 244 HIS A CA 1
ATOM 1935 C C . HIS A 1 244 ? -13.957 -7.824 18.412 1.00 92.69 244 HIS A C 1
ATOM 1937 O O . HIS A 1 244 ? -14.648 -7.105 19.128 1.00 92.69 244 HIS A O 1
ATOM 1943 N N . VAL A 1 245 ? -13.387 -7.368 17.287 1.00 93.38 245 VAL A N 1
ATOM 1944 C CA . VAL A 1 245 ? -13.506 -5.977 16.811 1.00 93.38 245 VAL A CA 1
ATOM 1945 C C . VAL A 1 245 ? -14.474 -5.903 15.635 1.00 93.38 245 VAL A C 1
ATOM 1947 O O . VAL A 1 245 ? -14.153 -6.319 14.522 1.00 93.38 245 VAL A O 1
ATOM 1950 N N . ARG A 1 246 ? -15.665 -5.349 15.863 1.00 93.75 246 ARG A N 1
ATOM 1951 C CA . ARG A 1 246 ? -16.723 -5.222 14.853 1.00 93.75 246 ARG A CA 1
ATOM 1952 C C . ARG A 1 246 ? -16.523 -3.953 14.036 1.00 93.75 246 ARG A C 1
ATOM 1954 O O . ARG A 1 246 ? -16.392 -2.865 14.592 1.00 93.75 246 ARG A O 1
ATOM 1961 N N . ALA A 1 247 ? -16.525 -4.078 12.715 1.00 94.12 247 ALA A N 1
ATOM 1962 C CA . ALA A 1 247 ? -16.315 -2.946 11.818 1.00 94.12 247 ALA A CA 1
ATOM 1963 C C . ALA A 1 247 ? -17.424 -1.888 11.941 1.00 94.12 247 ALA A C 1
ATOM 1965 O O . ALA A 1 247 ? -17.146 -0.696 11.855 1.00 94.12 247 ALA A O 1
ATOM 1966 N N . GLU A 1 248 ? -18.648 -2.289 12.271 1.00 94.50 248 GLU A N 1
ATOM 1967 C CA . GLU A 1 248 ? -19.770 -1.382 12.513 1.00 94.50 248 GLU A CA 1
ATOM 1968 C C . GLU A 1 248 ? -19.568 -0.517 13.763 1.00 94.50 248 GLU A C 1
ATOM 1970 O O . GLU A 1 248 ? -19.992 0.637 13.786 1.00 94.50 248 GLU A O 1
ATOM 1975 N N . ASP A 1 249 ? -18.924 -1.066 14.795 1.00 95.94 249 ASP A N 1
ATOM 1976 C CA . ASP A 1 249 ? -18.601 -0.344 16.028 1.00 95.94 249 ASP A CA 1
ATOM 1977 C C . ASP A 1 249 ? -17.444 0.640 15.775 1.00 95.94 249 ASP A C 1
ATOM 1979 O O . ASP A 1 249 ? -17.476 1.784 16.234 1.00 95.94 249 ASP A O 1
ATOM 1983 N N . VAL A 1 250 ? -16.456 0.232 14.969 1.00 96.75 250 VAL A N 1
ATOM 1984 C CA . VAL A 1 250 ? -15.357 1.108 14.532 1.00 96.75 250 VAL A CA 1
ATOM 1985 C C . VAL A 1 250 ? -15.867 2.246 13.643 1.00 96.75 250 VAL A C 1
ATOM 1987 O O . VAL A 1 250 ? -15.439 3.383 13.836 1.00 96.75 250 VAL A O 1
ATOM 1990 N N . PHE A 1 251 ? -16.816 1.990 12.736 1.00 97.25 251 PHE A N 1
ATOM 1991 C CA . PHE A 1 251 ? -17.441 3.015 11.891 1.00 97.25 251 PHE A CA 1
ATOM 1992 C C . PHE A 1 251 ? -18.053 4.153 12.719 1.00 97.25 251 PHE A C 1
ATOM 1994 O O . PHE A 1 251 ? -17.852 5.328 12.413 1.00 97.25 251 PHE A O 1
ATOM 2001 N N . GLU A 1 252 ? -18.773 3.830 13.796 1.00 97.25 252 GLU A N 1
ATOM 2002 C CA . GLU A 1 252 ? -19.406 4.825 14.676 1.00 97.25 252 GLU A CA 1
ATOM 2003 C C . GLU A 1 252 ? -18.391 5.753 15.351 1.00 97.25 252 GLU A C 1
ATOM 2005 O O . GLU A 1 252 ? -18.669 6.932 15.572 1.00 97.25 252 GLU A O 1
ATOM 2010 N N . ILE A 1 253 ? -17.215 5.227 15.695 1.00 98.19 253 ILE A N 1
ATOM 2011 C CA . ILE A 1 253 ? -16.136 6.012 16.299 1.00 98.19 253 ILE A CA 1
ATOM 2012 C C . ILE A 1 253 ? -15.417 6.820 15.211 1.00 98.19 253 ILE A C 1
ATOM 2014 O O . ILE A 1 253 ? -15.191 8.017 15.380 1.00 98.19 253 ILE A O 1
ATOM 2018 N N . TYR A 1 254 ? -15.091 6.186 14.083 1.00 98.38 254 TYR A N 1
ATOM 2019 C CA . TYR A 1 254 ? -14.360 6.794 12.973 1.00 98.38 254 TYR A CA 1
ATOM 2020 C C . TYR A 1 254 ? -15.132 7.942 12.317 1.00 98.38 254 TYR A C 1
ATOM 2022 O O . TYR A 1 254 ? -14.594 9.039 12.202 1.00 98.38 254 TYR A O 1
ATOM 2030 N N . SER A 1 255 ? -16.405 7.737 11.971 1.00 98.00 255 SER A N 1
ATOM 2031 C CA . SER A 1 255 ? -17.259 8.757 11.339 1.00 98.00 255 SER A CA 1
ATOM 2032 C C . SER A 1 255 ? -17.312 10.062 12.143 1.00 98.00 255 SER A C 1
ATOM 2034 O O . SER A 1 255 ? -17.244 11.150 11.577 1.00 98.00 255 SER A O 1
ATOM 2036 N N . ARG A 1 256 ? -17.324 9.981 13.480 1.00 98.12 256 ARG A N 1
ATOM 2037 C CA . ARG A 1 256 ? -17.274 11.156 14.372 1.00 98.12 256 ARG A CA 1
ATOM 2038 C C . ARG A 1 256 ? -15.930 11.881 14.348 1.00 98.12 256 ARG A C 1
ATOM 2040 O O . ARG A 1 256 ? -15.882 13.074 14.650 1.00 98.12 256 ARG A O 1
ATOM 2047 N N . SER A 1 257 ? -14.854 11.164 14.037 1.00 98.06 257 SER A N 1
ATOM 2048 C CA . SER A 1 257 ? -13.498 11.703 13.937 1.00 98.06 257 SER A CA 1
ATOM 2049 C C . SER A 1 257 ? -13.245 12.425 12.614 1.00 98.06 257 SER A C 1
ATOM 2051 O O . SER A 1 257 ? -12.401 13.316 12.586 1.00 98.06 257 SER A O 1
ATOM 2053 N N . ILE A 1 258 ? -13.951 12.052 11.542 1.00 96.38 258 ILE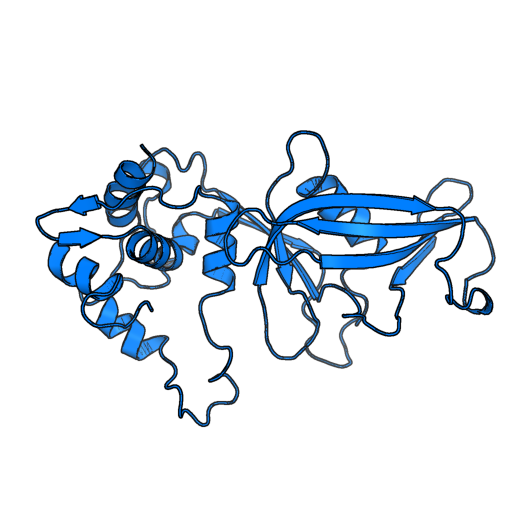 A N 1
ATOM 2054 C CA . ILE A 1 258 ? -13.772 12.644 10.204 1.00 96.38 258 ILE A CA 1
ATOM 2055 C C . ILE A 1 258 ? -14.820 13.694 9.821 1.00 96.38 258 ILE A C 1
ATOM 2057 O O . ILE A 1 258 ? -14.532 14.516 8.947 1.00 96.38 258 ILE A O 1
ATOM 2061 N N . ALA A 1 259 ? -15.998 13.670 10.462 1.00 89.75 259 ALA A N 1
ATOM 2062 C CA . ALA A 1 259 ? -16.968 14.770 10.439 1.00 89.75 259 ALA A CA 1
ATOM 2063 C C . ALA A 1 259 ? -16.393 16.041 11.090 1.00 89.75 259 ALA A C 1
ATOM 2065 O O . ALA A 1 259 ? -17.142 17.009 11.329 1.00 89.75 259 ALA A O 1
#

Solvent-accessible surface area (backbone atoms only — not comparable to full-atom values): 14456 Å² total; per-residue (Å²): 108,58,76,38,84,86,21,30,28,40,51,48,19,73,66,69,75,46,56,36,33,62,52,41,57,75,75,70,61,63,51,91,85,46,87,53,95,49,37,90,69,70,75,58,44,61,33,44,26,48,37,53,46,71,46,80,77,54,72,38,65,38,75,52,91,90,44,75,39,43,32,69,27,48,51,47,49,47,36,41,27,28,63,36,39,41,72,50,66,52,75,45,52,50,77,50,84,51,92,91,43,66,88,60,26,34,48,45,64,53,40,46,52,65,41,30,53,66,24,19,21,79,99,73,39,41,35,30,32,34,24,60,44,63,54,95,66,84,51,45,39,28,31,42,36,29,46,77,48,79,34,80,59,75,62,91,90,62,74,67,88,78,58,80,85,75,65,50,60,41,29,38,42,36,43,36,35,25,92,44,78,82,58,63,70,46,73,48,40,33,36,40,31,24,40,92,88,66,50,81,73,48,53,44,64,52,79,54,101,89,60,67,61,45,47,14,28,37,36,29,70,36,59,33,66,61,78,93,38,67,83,33,27,55,64,54,80,93,47,48,81,38,84,59,56,54,31,55,64,48,45,64,53,45,53,66,17,68,106

Radius of gyration: 21.28 Å; Cα contacts (8 Å, |Δi|>4): 512; chains: 1; bounding box: 51×34×63 Å

InterPro domains:
  IPR032048 Transglutaminase elicitor [PF16683] (39-152)

Sequence (259 aa):
NLFAPNGALDKYDQVFGTKSRDYELANNFRAHDSDSSDAGWAGHCNNASEVACMLDEPKRSVTYKGVTFTPRDIAGLLVKVSRSLATRVDFEGRRYNGESDDVRDPAPHDFLEKVIKAWGGGESPIPFVLDIDRKEQVWNYPYDQGKVTESSKAPAGFDTSSLPEGGYISFYKAEMKGTTFDAQARNYEFWIQYSDDGSVLKSDWIEGGDRKVNPDFAWRPHPRGDLSKKENWVTSARKQNNPHVRAEDVFEIYSRSIA

pLDDT: mean 89.37, std 9.72, range [42.56, 98.5]

Mean predicted aligned error: 5.67 Å

Foldseek 3Di:
DLQDCLALVNLVCVQQVFCQNVQCCVPQDADCPDPDPCNVFRDLQVLLQLCLQADDQQAAWDQDPNRIAGSRSLSSLSSQLSLLFFDDKDKFWDQQPDDVGDLCGVPVVCCVVVPQPVAQDDPFHGKKWFQQANDPHGHIDIFRHKDKDKDQDDPPPADCVPDDDAAGKIKMKMWTFGPDDPTDIDIWIKMFGAHPVGDTPHIGTDDDDPDRGGTNMMMHTDTQPDLLDLVSQADDCVRGSGSRRRSSVSSVRRNVRVD

Organism: NCBI:txid408172

Nearest PDB structures (foldseek):
  3tw5-assembly2_B  TM=6.923E-01  e=2.686E-12  Phytophthora sojae
  5aig-assembly2_B  TM=5.512E-01  e=2.951E+00  unidentified
  3er7-assembly1_A  TM=2.553E-01  e=2.347E-01  Exiguobacterium sibiricum 255-15
  3nv0-assembly1_B  TM=2.070E-01  e=5.571E-01  Caenorhabditis elegans
  6u9g-assembly1_E  TM=2.611E-01  e=4.275E+00  Francisella tularensis subsp. novicida U112